Protein AF-A0A834EWU8-F1 (afdb_monomer_lite)

Organism: NCBI:txid89673

Sequence (254 aa):
MPFSNSHNALKLRFPAEDEFPDLSSHNNHMAKVLTPELYAELRAKCTPSGFTLDDVIQTGVDNPGHPYIMTVGCVAGDEESYEVFKDLFDPIIEDRHGGYKPSDEHKTDLNPDNLQGNMKEVFTRFCNGLTQIETLFKSKNFEFMWNPHLGYILTCPSNLGTGLRAGVHIKLPHLGKHEKFPEVLKRLRLQKRGTGGVDTAAVGGVFDISNADRLGFSEVELVQMVVDGVKLLIEMEQRLEQGQAIDDLVPAQK

Structure (mmCIF, N/CA/C/O backbone):
data_AF-A0A834EWU8-F1
#
_entry.id   AF-A0A834EWU8-F1
#
loop_
_atom_site.group_PDB
_atom_site.id
_atom_site.type_symbol
_atom_site.label_atom_id
_atom_site.label_alt_id
_atom_site.label_comp_id
_atom_site.label_asym_id
_atom_site.label_entity_id
_atom_site.label_seq_id
_atom_site.pdbx_PDB_ins_code
_atom_site.Cartn_x
_atom_site.Cartn_y
_atom_site.Cartn_z
_atom_site.occupancy
_atom_site.B_iso_or_equiv
_atom_site.auth_seq_id
_atom_site.auth_comp_id
_atom_site.auth_asym_id
_atom_site.auth_atom_id
_atom_site.pdbx_PDB_model_num
ATOM 1 N N . MET A 1 1 ? 32.378 -6.419 -15.454 1.00 43.84 1 MET A N 1
ATOM 2 C CA . MET A 1 1 ? 31.774 -7.342 -14.466 1.00 43.84 1 MET A CA 1
ATOM 3 C C . MET A 1 1 ? 31.422 -8.635 -15.203 1.00 43.84 1 MET A C 1
ATOM 5 O O . MET A 1 1 ? 30.838 -8.507 -16.270 1.00 43.84 1 MET A O 1
ATOM 9 N N . PRO A 1 2 ? 31.830 -9.835 -14.747 1.00 52.41 2 PRO A N 1
ATOM 10 C CA . PRO A 1 2 ? 31.715 -11.083 -15.518 1.00 52.41 2 PRO A CA 1
ATOM 11 C C . PRO A 1 2 ? 30.380 -11.829 -15.335 1.00 52.41 2 PRO A C 1
ATOM 13 O O . PRO A 1 2 ? 30.235 -12.941 -15.830 1.00 52.41 2 PRO A O 1
ATOM 16 N N . PHE A 1 3 ? 29.406 -11.250 -14.634 1.00 58.12 3 PHE A N 1
ATOM 17 C CA . PHE A 1 3 ? 28.076 -11.838 -14.492 1.00 58.12 3 PHE A CA 1
ATOM 18 C C . PHE A 1 3 ? 27.207 -11.333 -15.646 1.00 58.12 3 PHE A C 1
ATOM 20 O O . PHE A 1 3 ? 26.805 -10.173 -15.666 1.00 58.12 3 PHE A O 1
ATOM 27 N N . SER A 1 4 ? 27.015 -12.167 -16.667 1.00 72.12 4 SER A N 1
ATOM 28 C CA . SER A 1 4 ? 26.184 -11.845 -17.827 1.00 72.12 4 SER A CA 1
ATOM 29 C C . SER A 1 4 ? 24.737 -12.268 -17.592 1.00 72.12 4 SER A C 1
ATOM 31 O O . SER A 1 4 ? 24.481 -13.357 -17.082 1.00 72.12 4 SER A O 1
ATOM 33 N N . ASN A 1 5 ? 23.781 -11.460 -18.058 1.00 78.06 5 ASN A N 1
ATOM 34 C CA . ASN A 1 5 ? 22.361 -11.824 -18.108 1.00 78.06 5 ASN A CA 1
ATOM 35 C C . ASN A 1 5 ? 22.075 -12.805 -19.271 1.00 78.06 5 ASN A C 1
ATOM 37 O O . ASN A 1 5 ? 21.230 -12.586 -20.139 1.00 78.06 5 ASN A O 1
ATOM 41 N N . SER A 1 6 ? 22.865 -13.882 -19.343 1.00 78.75 6 SER A N 1
ATOM 42 C CA . SER A 1 6 ? 22.840 -14.865 -20.433 1.00 78.75 6 SER A CA 1
ATOM 43 C C . SER A 1 6 ? 21.510 -15.603 -20.529 1.00 78.75 6 SER A C 1
ATOM 45 O O . SER A 1 6 ? 21.148 -16.057 -21.610 1.00 78.75 6 SER A O 1
ATOM 47 N N . HIS A 1 7 ? 20.791 -15.713 -19.411 1.00 81.56 7 HIS A N 1
ATOM 48 C CA . HIS A 1 7 ? 19.464 -16.306 -19.370 1.00 81.56 7 HIS A CA 1
ATOM 49 C C . HIS A 1 7 ? 18.434 -15.429 -20.093 1.00 81.56 7 HIS A C 1
ATOM 51 O O . HIS A 1 7 ? 17.738 -15.937 -20.969 1.00 81.56 7 HIS A O 1
ATOM 57 N N . ASN A 1 8 ? 18.402 -14.111 -19.847 1.00 86.38 8 ASN A N 1
ATOM 58 C CA . ASN A 1 8 ? 17.515 -13.230 -20.614 1.00 86.38 8 ASN A CA 1
ATOM 59 C C . ASN A 1 8 ? 17.904 -13.204 -22.104 1.00 86.38 8 ASN A C 1
ATOM 61 O O . ASN A 1 8 ? 17.058 -13.298 -22.987 1.00 86.38 8 ASN A O 1
ATOM 65 N N . ALA A 1 9 ? 19.206 -13.213 -22.411 1.00 87.38 9 ALA A N 1
ATOM 66 C CA . ALA A 1 9 ? 19.677 -13.314 -23.795 1.00 87.38 9 ALA A CA 1
ATOM 67 C C . ALA A 1 9 ? 19.260 -14.622 -24.505 1.00 87.38 9 ALA A C 1
ATOM 69 O O . ALA A 1 9 ? 19.208 -14.654 -25.736 1.00 87.38 9 ALA A O 1
ATOM 70 N N . LEU A 1 10 ? 18.992 -15.702 -23.760 1.00 90.94 10 LEU A N 1
ATOM 71 C CA . LEU A 1 10 ? 18.420 -16.937 -24.299 1.00 90.94 10 LEU A CA 1
ATOM 72 C C . LEU A 1 10 ? 16.915 -16.779 -24.548 1.00 90.94 10 LEU A C 1
ATOM 74 O O . LEU A 1 10 ? 16.466 -17.107 -25.642 1.00 90.94 10 LEU A O 1
ATOM 78 N N . LYS A 1 11 ? 16.169 -16.228 -23.584 1.00 90.88 11 LYS A N 1
ATOM 79 C CA . LYS A 1 11 ? 14.720 -15.974 -23.691 1.00 90.88 11 LYS A CA 1
ATOM 80 C C . LYS A 1 11 ? 14.356 -15.063 -24.860 1.00 90.88 11 LYS A C 1
ATOM 82 O O . LYS A 1 11 ? 13.390 -15.315 -25.571 1.00 90.88 11 LYS A O 1
ATOM 87 N N . LEU A 1 12 ? 15.179 -14.050 -25.131 1.00 92.44 12 LEU A N 1
ATOM 88 C CA . LEU A 1 12 ? 14.999 -13.142 -26.270 1.00 92.44 12 LEU A CA 1
ATOM 89 C C . LEU A 1 12 ? 15.190 -13.812 -27.643 1.00 92.44 12 LEU A C 1
ATOM 91 O O . LEU A 1 12 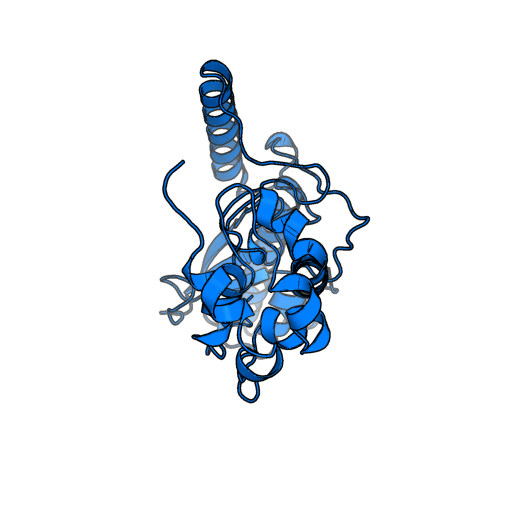? 14.936 -13.183 -28.667 1.00 92.44 12 LEU A O 1
ATOM 95 N N . ARG A 1 13 ? 15.638 -15.075 -27.695 1.00 95.12 13 ARG A N 1
ATOM 96 C CA . ARG A 1 13 ? 15.656 -15.869 -28.937 1.00 95.12 13 ARG A CA 1
ATOM 97 C C . ARG A 1 13 ? 14.297 -16.482 -29.263 1.00 95.12 13 ARG A C 1
ATOM 99 O O . ARG A 1 13 ? 14.121 -16.942 -30.389 1.00 95.12 13 ARG A O 1
ATOM 106 N N . PHE A 1 14 ? 13.380 -16.506 -28.300 1.00 95.44 14 PHE A N 1
ATOM 107 C CA . PHE A 1 14 ? 12.021 -17.000 -28.462 1.00 95.44 14 PHE A CA 1
ATOM 108 C C . PHE A 1 14 ? 11.051 -15.826 -28.677 1.00 95.44 14 PHE A C 1
ATOM 110 O O . PHE A 1 14 ? 11.274 -14.738 -28.120 1.00 95.44 14 PHE A O 1
ATOM 117 N N . PRO A 1 15 ? 9.986 -16.019 -29.477 1.00 96.56 15 PRO A N 1
ATOM 118 C CA . PRO A 1 15 ? 8.879 -15.073 -29.594 1.00 96.56 15 PRO A CA 1
ATOM 119 C C . PRO A 1 15 ? 8.348 -14.618 -28.227 1.00 96.56 15 PRO A C 1
ATOM 121 O O . PRO A 1 15 ? 8.461 -15.332 -27.233 1.00 96.56 15 PRO A O 1
ATOM 124 N N . ALA A 1 16 ? 7.803 -13.402 -28.151 1.00 96.81 16 ALA A N 1
ATOM 125 C CA . ALA A 1 16 ? 7.292 -12.871 -26.883 1.00 96.81 16 ALA A CA 1
ATOM 126 C C . ALA A 1 16 ? 6.082 -13.662 -26.384 1.00 96.81 16 ALA A C 1
ATOM 128 O O . ALA A 1 16 ? 5.959 -13.878 -25.183 1.00 96.81 16 ALA A O 1
ATOM 129 N N . GLU A 1 17 ? 5.246 -14.138 -27.304 1.00 96.62 17 GLU A N 1
ATOM 130 C CA . GLU A 1 17 ? 4.093 -14.982 -27.015 1.00 96.62 17 GLU A CA 1
ATOM 131 C C . GLU A 1 17 ? 4.461 -16.334 -26.386 1.00 96.62 17 GLU A C 1
ATOM 133 O O . GLU A 1 17 ? 3.696 -16.834 -25.567 1.00 96.62 17 GLU A O 1
ATOM 138 N N . ASP A 1 18 ? 5.632 -16.894 -26.712 1.00 96.62 18 ASP A N 1
ATOM 139 C CA . ASP A 1 18 ? 6.081 -18.194 -26.191 1.00 96.62 18 ASP A CA 1
ATOM 140 C C . ASP A 1 18 ? 6.551 -18.105 -24.729 1.00 96.62 18 ASP A C 1
ATOM 142 O O . ASP A 1 18 ? 6.575 -19.104 -24.014 1.00 96.62 18 ASP A O 1
ATOM 146 N N . GLU A 1 19 ? 6.936 -16.907 -24.287 1.00 97.31 19 GLU A N 1
ATOM 147 C CA . GLU A 1 19 ? 7.468 -16.636 -22.945 1.00 97.31 19 GLU A CA 1
ATOM 148 C C . GLU A 1 19 ? 6.476 -15.837 -22.083 1.00 97.31 19 GLU A C 1
ATOM 150 O O . GLU A 1 19 ? 6.712 -15.621 -20.894 1.00 97.31 19 GLU A O 1
ATOM 155 N N . PHE A 1 20 ? 5.347 -15.410 -22.661 1.00 98.06 20 PHE A N 1
ATOM 156 C CA . PHE A 1 20 ? 4.285 -14.738 -21.925 1.00 98.06 20 PHE A CA 1
ATOM 157 C C . PHE A 1 20 ? 3.645 -15.709 -20.913 1.00 98.06 20 PHE A C 1
ATOM 159 O O . PHE A 1 20 ? 3.270 -16.823 -21.288 1.00 98.06 20 PHE A O 1
ATOM 166 N N . PRO A 1 21 ? 3.487 -15.321 -19.633 1.00 97.75 21 PRO A N 1
ATOM 167 C CA . PRO A 1 21 ? 2.945 -16.221 -18.620 1.00 97.75 21 PRO A CA 1
ATOM 168 C C . PRO A 1 21 ? 1.452 -16.509 -18.836 1.00 97.75 21 PRO A C 1
ATOM 170 O O . PRO A 1 21 ? 0.669 -15.616 -19.161 1.00 97.75 21 PRO A O 1
ATOM 173 N N . ASP A 1 22 ? 1.022 -17.745 -18.567 1.00 97.88 22 ASP A N 1
ATOM 174 C CA . ASP A 1 22 ? -0.405 -18.063 -18.448 1.00 97.88 22 ASP A CA 1
ATOM 175 C C . ASP A 1 22 ? -0.950 -17.515 -17.122 1.00 97.88 22 ASP A C 1
ATOM 177 O O . ASP A 1 22 ? -0.656 -18.031 -16.041 1.00 97.88 22 ASP A O 1
ATOM 181 N N . LEU A 1 23 ? -1.749 -16.453 -17.226 1.00 97.88 23 LEU A N 1
ATOM 182 C CA . LEU A 1 23 ? -2.377 -15.758 -16.102 1.00 97.88 23 LEU A CA 1
ATOM 183 C C . LEU A 1 23 ? -3.898 -15.983 -16.039 1.00 97.88 23 LEU A C 1
ATOM 185 O O . LEU A 1 23 ? -4.612 -15.261 -15.343 1.00 97.88 23 LEU A O 1
ATOM 189 N N . SER A 1 24 ? -4.425 -16.975 -16.767 1.00 96.25 24 SER A N 1
ATOM 190 C CA . SER A 1 24 ? -5.874 -17.193 -16.928 1.00 96.25 24 SER A CA 1
ATOM 191 C C . SER A 1 24 ? -6.623 -17.501 -15.624 1.00 96.25 24 SER A C 1
ATOM 193 O O . SER A 1 24 ? -7.829 -17.265 -15.531 1.00 96.25 24 SER A O 1
ATOM 195 N N . SER A 1 25 ? -5.918 -18.001 -14.607 1.00 95.44 25 SER A N 1
ATOM 196 C CA . SER A 1 25 ? -6.467 -18.336 -13.285 1.00 95.44 25 SER A CA 1
ATOM 197 C C . SER A 1 25 ? -6.084 -17.344 -12.180 1.00 95.44 25 SER A C 1
ATOM 199 O O . SER A 1 25 ? -6.318 -17.613 -10.999 1.00 95.44 25 SER A O 1
ATOM 201 N N . HIS A 1 26 ? -5.481 -16.212 -12.548 1.00 97.56 26 HIS A N 1
ATOM 202 C CA . HIS A 1 26 ? -4.809 -15.323 -11.609 1.00 97.56 26 HIS A CA 1
ATOM 203 C C . HIS A 1 26 ? -5.676 -14.134 -11.192 1.00 97.56 26 HIS A C 1
ATOM 205 O O . HIS A 1 26 ? -6.474 -13.588 -11.947 1.00 97.56 26 HIS A O 1
ATOM 211 N N . ASN A 1 27 ? -5.494 -13.721 -9.945 1.00 96.44 27 ASN A N 1
ATOM 212 C CA . ASN A 1 27 ? -6.186 -12.634 -9.278 1.00 96.44 27 ASN A CA 1
ATOM 213 C C . ASN A 1 27 ? -5.211 -11.904 -8.340 1.00 96.44 27 ASN A C 1
ATOM 215 O O . ASN A 1 27 ? -5.255 -12.034 -7.113 1.00 96.44 27 ASN A O 1
ATOM 219 N N . ASN A 1 28 ? -4.301 -11.152 -8.953 1.00 97.38 28 ASN A N 1
ATOM 220 C CA . ASN A 1 28 ? -3.374 -10.228 -8.305 1.00 97.38 28 ASN A CA 1
ATOM 221 C C . ASN A 1 28 ? -3.240 -8.957 -9.169 1.00 97.38 28 ASN A C 1
ATOM 223 O O . ASN A 1 28 ? -3.673 -8.950 -10.322 1.00 97.38 28 ASN A O 1
ATOM 227 N N . HIS A 1 29 ? -2.704 -7.862 -8.620 1.00 98.12 29 HIS A N 1
ATOM 228 C CA . HIS A 1 29 ? -2.641 -6.583 -9.345 1.00 98.12 29 HIS A CA 1
ATOM 229 C C . HIS A 1 29 ? -1.786 -6.660 -10.622 1.00 98.12 29 HIS A C 1
ATOM 231 O O . HIS A 1 29 ? -2.201 -6.134 -11.649 1.00 98.12 29 HIS A O 1
ATOM 237 N N . MET A 1 30 ? -0.647 -7.358 -10.591 1.00 98.62 30 MET A N 1
ATOM 238 C CA . MET A 1 30 ? 0.218 -7.565 -11.758 1.00 98.62 30 MET A CA 1
ATOM 239 C C . MET A 1 30 ? -0.536 -8.237 -12.908 1.00 98.62 30 MET A C 1
ATOM 241 O O . MET A 1 30 ? -0.521 -7.723 -14.024 1.00 98.62 30 MET A O 1
ATOM 245 N N . ALA A 1 31 ? -1.279 -9.312 -12.631 1.00 98.31 31 ALA A N 1
ATOM 246 C CA . ALA A 1 31 ? -2.026 -10.047 -13.649 1.00 98.31 31 ALA A CA 1
ATOM 247 C C . ALA A 1 31 ? -3.181 -9.252 -14.281 1.00 98.31 31 ALA A C 1
ATOM 249 O O . ALA A 1 31 ? -3.614 -9.577 -15.382 1.00 98.31 31 ALA A O 1
ATOM 250 N N . LYS A 1 32 ? -3.677 -8.200 -13.616 1.00 97.94 32 LYS A N 1
ATOM 251 C CA . LYS A 1 32 ? -4.668 -7.280 -14.201 1.00 97.94 32 LYS A CA 1
ATOM 252 C C . LYS A 1 32 ? -4.055 -6.279 -15.181 1.00 97.94 32 LYS A C 1
ATOM 254 O O . LYS A 1 32 ? -4.786 -5.726 -15.996 1.00 97.94 32 LYS A O 1
ATOM 259 N N . VAL A 1 33 ? -2.761 -5.993 -15.039 1.00 98.50 33 VAL A N 1
ATOM 260 C CA . VAL A 1 33 ? -2.061 -4.930 -15.776 1.00 98.50 33 VAL A CA 1
ATOM 261 C C . VAL A 1 33 ? -1.215 -5.500 -16.910 1.00 98.50 33 VAL A C 1
ATOM 263 O O . VAL A 1 33 ? -1.165 -4.904 -17.982 1.00 98.50 33 VAL A O 1
ATOM 266 N N . LEU A 1 34 ? -0.555 -6.641 -16.701 1.00 98.69 34 LEU A N 1
ATOM 267 C CA . LEU A 1 34 ? 0.333 -7.224 -17.700 1.00 98.69 34 LEU A CA 1
ATOM 268 C C . LEU A 1 34 ? -0.455 -7.699 -18.933 1.00 98.69 34 LEU A C 1
ATOM 270 O O . LEU A 1 34 ? -1.324 -8.563 -18.831 1.00 98.69 34 LEU A O 1
ATOM 274 N N . THR A 1 35 ? -0.106 -7.171 -20.107 1.00 98.62 35 THR A N 1
ATOM 275 C CA . THR A 1 35 ? -0.637 -7.614 -21.407 1.00 98.62 35 THR A CA 1
ATOM 276 C C . THR A 1 35 ? 0.476 -8.203 -22.279 1.00 98.62 35 THR A C 1
ATOM 278 O O . THR A 1 35 ? 1.652 -7.917 -22.027 1.00 98.62 35 THR A O 1
ATOM 281 N N . PRO A 1 36 ? 0.151 -9.005 -23.313 1.00 98.50 36 PRO A N 1
ATOM 282 C CA . PRO A 1 36 ? 1.148 -9.498 -24.265 1.00 98.50 36 PRO A CA 1
ATOM 283 C C . PRO A 1 36 ? 1.972 -8.377 -24.909 1.00 98.50 36 PRO A C 1
ATOM 285 O O . PRO A 1 36 ? 3.184 -8.515 -25.072 1.00 98.50 36 PRO A O 1
ATOM 288 N N . GLU A 1 37 ? 1.336 -7.246 -25.219 1.00 98.50 37 GLU A N 1
ATOM 289 C CA . GLU A 1 37 ? 1.991 -6.067 -25.788 1.00 98.50 37 GLU A CA 1
ATOM 290 C C . GLU A 1 37 ? 2.976 -5.451 -24.789 1.00 98.50 37 GLU A C 1
ATOM 292 O O . GLU A 1 37 ? 4.147 -5.267 -25.120 1.00 98.50 37 GLU A O 1
ATOM 297 N N . LEU A 1 38 ? 2.539 -5.221 -23.544 1.00 98.50 38 LEU A N 1
ATOM 298 C CA . LEU A 1 38 ? 3.390 -4.660 -22.493 1.00 98.50 38 LEU A CA 1
ATOM 299 C C . LEU A 1 38 ? 4.580 -5.580 -22.178 1.00 98.50 38 LEU A C 1
ATOM 301 O O . LEU A 1 38 ? 5.708 -5.119 -21.997 1.00 98.50 38 LEU A O 1
ATOM 305 N N . TYR A 1 39 ? 4.351 -6.895 -22.149 1.00 98.69 39 TYR A N 1
ATOM 306 C CA . TYR A 1 39 ? 5.416 -7.878 -21.965 1.00 98.69 39 TYR A CA 1
ATOM 307 C C . TYR A 1 39 ? 6.436 -7.819 -23.106 1.00 98.69 39 TYR A C 1
ATOM 309 O O . TYR A 1 39 ? 7.640 -7.755 -22.852 1.00 98.69 39 TYR A O 1
ATOM 317 N N . ALA A 1 40 ? 5.979 -7.786 -24.361 1.00 98.12 40 ALA A N 1
ATOM 318 C CA . ALA A 1 40 ? 6.859 -7.685 -25.523 1.00 98.12 40 ALA A CA 1
ATOM 319 C C . ALA A 1 40 ? 7.716 -6.406 -25.504 1.00 98.12 40 ALA A C 1
ATOM 321 O O . ALA A 1 40 ? 8.899 -6.461 -25.851 1.00 98.12 40 ALA A O 1
ATOM 322 N N . GLU A 1 41 ? 7.155 -5.280 -25.055 1.00 98.12 41 GLU A N 1
ATOM 323 C CA . GLU A 1 41 ? 7.863 -4.000 -24.931 1.00 98.12 41 GLU A CA 1
ATOM 324 C C . GLU A 1 41 ? 8.911 -3.992 -23.806 1.00 98.12 41 GLU A C 1
ATOM 326 O O . GLU A 1 41 ? 9.997 -3.422 -23.961 1.00 98.12 41 GLU A O 1
ATOM 331 N N . LEU A 1 42 ? 8.607 -4.620 -22.667 1.00 98.25 42 LEU A N 1
ATOM 332 C CA . LEU A 1 42 ? 9.435 -4.534 -21.462 1.00 98.25 42 LEU A CA 1
ATOM 333 C C . LEU A 1 42 ? 10.422 -5.703 -21.289 1.00 98.25 42 LEU A C 1
ATOM 335 O O . LEU A 1 42 ? 11.445 -5.515 -20.630 1.00 98.25 42 LEU A O 1
ATOM 339 N N . ARG A 1 43 ? 10.188 -6.885 -21.883 1.00 96.81 43 ARG A N 1
ATOM 340 C CA . ARG A 1 43 ? 10.983 -8.114 -21.626 1.00 96.81 43 ARG A CA 1
ATOM 341 C C . ARG A 1 43 ? 12.475 -8.005 -21.960 1.00 96.81 43 ARG A C 1
ATOM 343 O O . ARG A 1 43 ? 13.302 -8.703 -21.379 1.00 96.81 43 ARG A O 1
ATOM 350 N N . ALA A 1 44 ? 12.838 -7.116 -22.885 1.00 96.44 44 ALA A N 1
ATOM 351 C CA . ALA A 1 44 ? 14.233 -6.870 -23.249 1.00 96.44 44 ALA A CA 1
ATOM 352 C C . ALA A 1 44 ? 14.951 -5.889 -22.304 1.00 96.44 44 ALA A C 1
ATOM 354 O O . ALA A 1 44 ? 16.178 -5.778 -22.361 1.00 96.44 44 ALA A O 1
ATOM 355 N N . LYS A 1 45 ? 14.214 -5.165 -21.450 1.00 97.50 45 LYS A N 1
ATOM 356 C CA . LYS A 1 45 ? 14.790 -4.207 -20.503 1.00 97.50 45 LYS A CA 1
ATOM 357 C C . LYS A 1 45 ? 15.409 -4.931 -19.305 1.00 97.50 45 LYS A C 1
ATOM 359 O O . LYS A 1 45 ? 14.953 -5.990 -18.876 1.00 97.50 45 LYS A O 1
ATOM 364 N N . CYS A 1 46 ? 16.449 -4.325 -18.746 1.00 97.62 46 CYS A N 1
ATOM 365 C CA . CYS A 1 46 ? 16.998 -4.699 -17.451 1.00 97.62 46 CYS A CA 1
ATOM 366 C C . CYS A 1 46 ? 17.524 -3.461 -16.726 1.00 97.62 46 CYS A C 1
ATOM 368 O O . CYS A 1 46 ? 17.875 -2.461 -17.360 1.00 97.62 46 CYS A O 1
ATOM 370 N N . THR A 1 47 ? 17.557 -3.530 -15.403 1.00 98.00 47 THR A N 1
ATOM 371 C CA . THR A 1 47 ? 18.144 -2.490 -14.552 1.00 98.00 47 THR A CA 1
ATOM 372 C C . THR A 1 47 ? 19.677 -2.546 -14.619 1.00 98.00 47 THR A C 1
ATOM 374 O O . THR A 1 47 ? 20.237 -3.526 -15.125 1.00 98.00 47 THR A O 1
ATOM 377 N N . PRO A 1 48 ? 20.405 -1.541 -14.092 1.00 97.31 48 PRO A N 1
ATOM 378 C CA . PRO A 1 48 ? 21.868 -1.586 -14.040 1.00 97.31 48 PRO A CA 1
ATOM 379 C C . PRO A 1 48 ? 22.435 -2.806 -13.295 1.00 97.31 48 PRO A C 1
ATOM 381 O O . PRO A 1 48 ? 23.555 -3.232 -13.586 1.00 97.31 48 PRO A O 1
ATOM 384 N N . SER A 1 49 ? 21.672 -3.382 -12.357 1.00 95.88 49 SER A N 1
ATOM 385 C CA . SER A 1 49 ? 22.046 -4.608 -11.637 1.00 95.88 49 SER A CA 1
ATOM 386 C C . SER A 1 49 ? 21.760 -5.895 -12.428 1.00 95.88 49 SER A C 1
ATOM 388 O O . SER A 1 49 ? 22.271 -6.961 -12.080 1.00 95.88 49 SER A O 1
ATOM 390 N N . GLY A 1 50 ? 20.997 -5.795 -13.521 1.00 96.50 50 GLY A N 1
ATOM 391 C CA . GLY A 1 50 ? 20.579 -6.912 -14.363 1.00 96.50 50 GLY A CA 1
ATOM 392 C C . GLY A 1 50 ? 19.192 -7.473 -14.042 1.00 96.50 50 GLY A C 1
ATOM 393 O O . GLY A 1 50 ? 18.824 -8.466 -14.667 1.00 96.50 50 GLY A O 1
ATOM 394 N N . PHE A 1 51 ? 18.429 -6.857 -13.131 1.00 97.56 51 PHE A N 1
ATOM 395 C CA . PHE A 1 51 ? 17.058 -7.262 -12.795 1.00 97.56 51 PHE A CA 1
ATOM 396 C C . PHE A 1 51 ? 16.120 -7.059 -13.995 1.00 97.56 51 PHE A C 1
ATOM 398 O O . PHE A 1 51 ? 16.193 -6.032 -14.676 1.00 97.56 51 PHE A O 1
ATOM 405 N N . THR A 1 52 ? 15.272 -8.041 -14.294 1.00 98.25 52 THR A N 1
ATOM 406 C CA . THR A 1 52 ? 14.442 -8.091 -15.511 1.00 98.25 52 THR A CA 1
ATOM 407 C C . THR A 1 52 ? 12.947 -8.048 -15.206 1.00 98.25 52 THR A C 1
ATOM 409 O O . THR A 1 52 ? 12.530 -8.212 -14.063 1.00 98.25 52 THR A O 1
ATOM 412 N N . LEU A 1 53 ? 12.123 -7.880 -16.247 1.00 98.50 53 LEU A N 1
ATOM 413 C CA . LEU A 1 53 ? 10.666 -7.971 -16.122 1.00 98.50 53 LEU A CA 1
ATOM 414 C C . LEU A 1 53 ? 10.219 -9.321 -15.541 1.00 98.50 53 LEU A C 1
ATOM 416 O O . LEU A 1 53 ? 9.322 -9.355 -14.706 1.00 98.50 53 LEU A O 1
ATOM 420 N N . ASP A 1 54 ? 10.848 -10.421 -15.954 1.00 98.12 54 ASP A N 1
ATOM 421 C CA . ASP A 1 54 ? 10.494 -11.748 -15.448 1.00 98.12 54 ASP A CA 1
ATOM 422 C C . ASP A 1 54 ? 10.776 -11.855 -13.944 1.00 98.12 54 ASP A C 1
ATOM 424 O O . ASP A 1 54 ? 9.948 -12.375 -13.199 1.00 98.12 54 ASP A O 1
ATOM 428 N N . ASP A 1 55 ? 11.891 -11.282 -13.477 1.00 98.38 55 ASP A N 1
ATOM 429 C CA . ASP A 1 55 ? 12.210 -11.230 -12.047 1.00 98.38 55 ASP A CA 1
ATOM 430 C C . ASP A 1 55 ? 11.181 -10.387 -11.271 1.00 98.38 55 ASP A C 1
ATOM 432 O O . ASP A 1 55 ? 10.793 -10.750 -10.156 1.00 98.38 55 ASP A O 1
ATOM 436 N N . VAL A 1 56 ? 10.694 -9.294 -11.876 1.00 98.75 56 VAL A N 1
ATOM 437 C CA . VAL A 1 56 ? 9.638 -8.442 -11.307 1.00 98.75 56 VAL A CA 1
ATOM 438 C C . VAL A 1 56 ? 8.346 -9.232 -11.095 1.00 98.75 56 VAL A C 1
ATOM 440 O O . VAL A 1 56 ? 7.736 -9.120 -10.029 1.00 98.75 56 VAL A O 1
ATOM 443 N N . ILE A 1 57 ? 7.908 -10.016 -12.085 1.00 98.62 57 ILE A N 1
ATOM 444 C CA . ILE A 1 57 ? 6.566 -10.628 -12.100 1.00 98.62 57 ILE A CA 1
ATOM 445 C C . ILE A 1 57 ? 6.515 -12.059 -11.558 1.00 98.62 57 ILE A C 1
ATOM 447 O O . ILE A 1 57 ? 5.415 -12.549 -11.294 1.00 98.62 57 ILE A O 1
ATOM 451 N N . GLN A 1 58 ? 7.658 -12.730 -11.366 1.00 98.50 58 GLN A N 1
ATOM 452 C CA . GLN A 1 58 ? 7.711 -14.165 -11.041 1.00 98.50 58 GLN A CA 1
ATOM 453 C C . GLN A 1 58 ? 6.814 -14.538 -9.856 1.00 98.50 58 GLN A C 1
ATOM 455 O O . GLN A 1 58 ? 6.075 -15.517 -9.910 1.00 98.50 58 GLN A O 1
ATOM 460 N N . THR A 1 59 ? 6.803 -13.720 -8.799 1.00 97.31 59 THR A N 1
ATOM 461 C CA . THR A 1 59 ? 5.942 -13.983 -7.639 1.00 97.31 59 THR A CA 1
ATOM 462 C C . THR A 1 59 ? 4.454 -13.967 -7.995 1.00 97.31 59 THR A C 1
ATOM 464 O O . THR A 1 59 ? 3.703 -14.785 -7.474 1.00 97.31 59 THR A O 1
ATOM 467 N N . GLY A 1 60 ? 4.005 -13.086 -8.889 1.00 97.94 60 GLY A N 1
ATOM 468 C CA . GLY A 1 60 ? 2.617 -13.051 -9.339 1.00 97.94 60 GLY A CA 1
ATOM 469 C C . GLY A 1 60 ? 2.270 -14.205 -10.262 1.00 97.94 60 GLY A C 1
ATOM 470 O O . GLY A 1 60 ? 1.135 -14.659 -10.211 1.00 97.94 60 GLY A O 1
ATOM 471 N N . VAL A 1 61 ? 3.225 -14.705 -11.050 1.00 97.88 61 VAL A N 1
ATOM 472 C CA . VAL A 1 61 ? 3.048 -15.907 -11.881 1.00 97.88 61 VAL A CA 1
ATOM 473 C C . VAL A 1 61 ? 2.895 -17.151 -11.001 1.00 97.88 61 VAL A C 1
ATOM 475 O O . VAL A 1 61 ? 1.944 -17.911 -11.174 1.00 97.88 61 VAL A O 1
ATOM 478 N N . ASP A 1 62 ? 3.773 -17.320 -10.011 1.00 97.62 62 ASP A N 1
ATOM 479 C CA . ASP A 1 62 ? 3.781 -18.494 -9.127 1.00 97.62 62 ASP A CA 1
ATOM 480 C C . ASP A 1 62 ? 2.602 -18.503 -8.141 1.00 97.62 62 ASP A C 1
ATOM 482 O O . ASP A 1 62 ? 2.190 -19.558 -7.656 1.00 97.62 62 ASP A O 1
ATOM 486 N N . ASN A 1 63 ? 2.057 -17.324 -7.821 1.00 95.81 63 ASN A N 1
ATOM 487 C CA . ASN A 1 63 ? 1.008 -17.153 -6.821 1.00 95.81 63 ASN A CA 1
ATOM 488 C C . ASN A 1 63 ? -0.255 -16.555 -7.471 1.00 95.81 63 ASN A C 1
ATOM 490 O O . ASN A 1 63 ? -0.422 -15.328 -7.489 1.00 95.81 63 ASN A O 1
ATOM 494 N N . PRO A 1 64 ? -1.194 -17.398 -7.952 1.00 94.12 64 PRO A N 1
ATOM 495 C CA . PRO A 1 64 ? -2.387 -16.941 -8.665 1.00 94.12 64 PRO A CA 1
ATOM 496 C C . PRO A 1 64 ? -3.339 -16.117 -7.796 1.00 94.12 64 PRO A C 1
ATOM 498 O O . PRO A 1 64 ? -4.217 -15.446 -8.310 1.00 94.12 64 PRO A O 1
ATOM 501 N N . GLY A 1 65 ? -3.180 -16.110 -6.478 1.00 90.88 65 GLY A N 1
ATOM 502 C CA . GLY A 1 65 ? -3.945 -15.257 -5.581 1.00 90.88 65 GLY A CA 1
ATOM 503 C C . GLY A 1 65 ? -3.652 -15.606 -4.133 1.00 90.88 65 GLY A C 1
ATOM 504 O O . GLY A 1 65 ? -2.804 -16.451 -3.843 1.00 90.88 65 GLY A O 1
ATOM 505 N N . HIS A 1 66 ? -4.370 -14.971 -3.211 1.00 85.69 66 HIS A N 1
ATOM 506 C CA . HIS A 1 66 ? -4.279 -15.285 -1.791 1.00 85.69 66 HIS A CA 1
ATOM 507 C C . HIS A 1 66 ? -5.677 -15.432 -1.175 1.00 85.69 66 HIS A C 1
ATOM 509 O O . HIS A 1 66 ? -6.556 -14.629 -1.492 1.00 85.69 66 HIS A O 1
ATOM 515 N N . PRO A 1 67 ? -5.913 -16.399 -0.263 1.00 78.12 67 PRO A N 1
ATOM 516 C CA . PRO A 1 67 ? -7.251 -16.670 0.278 1.00 78.12 67 PRO A CA 1
ATOM 517 C C . PRO A 1 67 ? -7.918 -15.493 1.003 1.00 78.12 67 PRO A C 1
ATOM 519 O O . PRO A 1 67 ? -9.137 -15.474 1.148 1.00 78.12 67 PRO A O 1
ATOM 522 N N . TYR A 1 68 ? -7.129 -14.528 1.487 1.00 73.25 68 TYR A N 1
ATOM 523 C CA . TYR A 1 68 ? -7.615 -13.466 2.374 1.00 73.25 68 TYR A CA 1
ATOM 524 C C . TYR A 1 68 ? -7.488 -12.046 1.814 1.00 73.25 68 TYR A C 1
ATOM 526 O O . TYR A 1 68 ? -8.170 -11.149 2.307 1.00 73.25 68 TYR A O 1
ATOM 534 N N . ILE A 1 69 ? -6.602 -11.813 0.839 1.00 77.94 69 ILE A N 1
ATOM 535 C CA . ILE A 1 69 ? -6.274 -10.465 0.349 1.00 77.94 69 ILE A CA 1
ATOM 536 C C . ILE A 1 69 ? -5.996 -10.470 -1.156 1.00 77.94 69 ILE A C 1
ATOM 538 O O . ILE A 1 69 ? -5.529 -11.466 -1.699 1.00 77.94 69 ILE A O 1
ATOM 542 N N . MET A 1 70 ? -6.223 -9.332 -1.812 1.00 86.75 70 MET A N 1
ATOM 543 C CA . MET A 1 70 ? -5.680 -9.068 -3.147 1.00 86.75 70 MET A CA 1
ATOM 544 C C . MET A 1 70 ? -4.172 -8.814 -3.017 1.00 86.75 70 MET A C 1
ATOM 546 O O . MET A 1 70 ? -3.761 -7.888 -2.312 1.00 86.75 70 MET A O 1
ATOM 550 N N . THR A 1 71 ? -3.343 -9.643 -3.651 1.00 92.44 71 THR A N 1
ATOM 551 C CA . THR A 1 71 ? -1.880 -9.485 -3.648 1.00 92.44 71 THR A CA 1
ATOM 552 C C . THR A 1 71 ? -1.416 -8.593 -4.794 1.00 92.44 71 THR A C 1
ATOM 554 O O . THR A 1 71 ? -2.112 -8.425 -5.794 1.00 92.44 71 THR A O 1
ATOM 557 N N . VAL A 1 72 ? -0.225 -8.002 -4.653 1.00 97.00 72 VAL A N 1
ATOM 558 C CA . VAL A 1 72 ? 0.363 -7.157 -5.706 1.00 97.00 72 VAL A CA 1
ATOM 559 C C . VAL A 1 72 ? 0.830 -8.000 -6.893 1.00 97.00 72 VAL A C 1
ATOM 561 O O . VAL A 1 72 ? 0.481 -7.691 -8.021 1.00 97.00 72 VAL A O 1
ATOM 564 N N . GLY A 1 73 ? 1.561 -9.091 -6.649 1.00 97.56 73 GLY A N 1
ATOM 565 C CA . GLY A 1 73 ? 2.031 -9.988 -7.713 1.00 97.56 73 GLY A CA 1
ATOM 566 C C . GLY A 1 73 ? 3.292 -9.516 -8.444 1.00 97.56 73 GLY A C 1
ATOM 567 O O . GLY A 1 73 ? 3.665 -10.111 -9.447 1.00 97.56 73 GLY A O 1
ATOM 568 N N . CYS A 1 74 ? 3.971 -8.479 -7.953 1.00 98.50 74 CYS A N 1
ATOM 569 C CA . CYS A 1 74 ? 5.278 -8.079 -8.461 1.00 98.50 74 CYS A CA 1
ATOM 570 C C . CYS A 1 74 ? 6.158 -7.452 -7.373 1.00 98.50 74 CYS A C 1
ATOM 572 O O . CYS A 1 74 ? 5.662 -7.051 -6.312 1.00 98.50 74 CYS A O 1
ATOM 574 N N . VAL A 1 75 ? 7.463 -7.388 -7.639 1.00 98.75 75 VAL A N 1
ATOM 575 C CA . VAL A 1 75 ? 8.480 -6.808 -6.750 1.00 98.75 75 VAL A CA 1
ATOM 576 C C . VAL A 1 75 ? 9.523 -6.008 -7.529 1.00 98.75 75 VAL A C 1
ATOM 578 O O . VAL A 1 75 ? 9.820 -6.313 -8.678 1.00 98.75 75 VAL A O 1
ATOM 581 N N . ALA A 1 76 ? 10.109 -5.007 -6.883 1.00 98.75 76 ALA A N 1
ATOM 582 C CA . ALA A 1 76 ? 11.313 -4.325 -7.342 1.00 98.75 76 ALA A CA 1
ATOM 583 C C . ALA A 1 76 ? 12.565 -5.009 -6.770 1.00 98.75 76 ALA A C 1
ATOM 585 O O . ALA A 1 76 ? 12.612 -5.320 -5.575 1.00 98.75 76 ALA A O 1
ATOM 586 N N . GLY A 1 77 ? 13.573 -5.236 -7.614 1.00 98.25 77 GLY A N 1
ATOM 587 C CA . GLY A 1 77 ? 14.857 -5.818 -7.206 1.00 98.25 77 GLY A CA 1
ATOM 588 C C . GLY A 1 77 ? 15.882 -4.779 -6.751 1.00 98.25 77 GLY A C 1
ATOM 589 O O . GLY A 1 77 ? 16.791 -5.096 -5.986 1.00 98.25 77 GLY A O 1
ATOM 590 N N . ASP A 1 78 ? 15.715 -3.541 -7.205 1.00 98.56 78 ASP A N 1
ATOM 591 C CA . ASP A 1 78 ? 16.551 -2.373 -6.929 1.00 98.56 78 ASP A CA 1
ATOM 592 C C . ASP A 1 78 ? 15.733 -1.079 -7.116 1.00 98.56 78 ASP A C 1
ATOM 594 O O . ASP A 1 78 ? 14.540 -1.127 -7.428 1.00 98.56 78 ASP A O 1
ATOM 598 N N . GLU A 1 79 ? 16.351 0.081 -6.881 1.00 98.50 79 GLU A N 1
ATOM 599 C CA . GLU A 1 79 ? 15.675 1.382 -6.980 1.00 98.50 79 GLU A CA 1
ATOM 600 C C . GLU A 1 79 ? 15.237 1.683 -8.420 1.00 98.50 79 GLU A C 1
ATOM 602 O O . GLU A 1 79 ? 14.112 2.131 -8.656 1.00 98.50 79 GLU A O 1
ATOM 607 N N . GLU A 1 80 ? 16.090 1.364 -9.394 1.00 98.69 80 GLU A N 1
ATOM 608 C CA . GLU A 1 80 ? 15.855 1.617 -10.814 1.00 98.69 80 GLU A CA 1
ATOM 609 C C . GLU A 1 80 ? 14.714 0.779 -11.398 1.00 98.69 80 GLU A C 1
ATOM 611 O O . GLU A 1 80 ? 14.139 1.169 -12.416 1.00 98.69 80 GLU A O 1
ATOM 616 N N . SER A 1 81 ? 14.349 -0.338 -10.761 1.00 98.81 81 SER A N 1
ATOM 617 C CA . SER A 1 81 ? 13.219 -1.183 -11.168 1.00 98.81 81 SER A CA 1
ATOM 618 C C . SER A 1 81 ? 11.932 -0.372 -11.364 1.00 98.81 81 SER A C 1
ATOM 620 O O . SER A 1 81 ? 11.227 -0.584 -12.353 1.00 98.81 81 SER A O 1
ATOM 622 N N . TYR A 1 82 ? 11.648 0.583 -10.470 1.00 98.75 82 TYR A N 1
ATOM 623 C CA . TYR A 1 82 ? 10.433 1.402 -10.545 1.00 98.75 82 TYR A CA 1
ATOM 624 C C . TYR A 1 82 ? 10.415 2.360 -11.740 1.00 98.75 82 TYR A C 1
ATOM 626 O O . TYR A 1 82 ? 9.335 2.688 -12.216 1.00 98.75 82 TYR A O 1
ATOM 634 N N . GLU A 1 83 ? 11.573 2.763 -12.270 1.00 98.56 83 GLU A N 1
ATOM 635 C CA . GLU A 1 83 ? 11.640 3.618 -13.462 1.00 98.56 83 GLU A CA 1
ATOM 636 C C . GLU A 1 83 ? 11.741 2.788 -14.751 1.00 98.56 83 GLU A C 1
ATOM 638 O O . GLU A 1 83 ? 11.042 3.058 -15.727 1.00 98.56 83 GLU A O 1
ATOM 643 N N . VAL A 1 84 ? 12.567 1.736 -14.764 1.00 98.75 84 VAL A N 1
ATOM 644 C CA . VAL A 1 84 ? 12.771 0.878 -15.947 1.00 98.75 84 VAL A CA 1
ATOM 645 C C . VAL A 1 84 ? 11.476 0.172 -16.363 1.00 98.75 84 VAL A C 1
ATOM 647 O O . VAL A 1 84 ? 11.198 0.051 -17.563 1.00 98.75 84 VAL A O 1
ATOM 650 N N . PHE A 1 85 ? 10.685 -0.267 -15.380 1.00 98.81 85 PHE A N 1
ATOM 651 C CA . PHE A 1 85 ? 9.426 -0.992 -15.573 1.00 98.81 85 PHE A CA 1
ATOM 652 C C . PHE A 1 85 ? 8.200 -0.168 -15.151 1.00 98.81 85 PHE A C 1
ATOM 654 O O . PHE A 1 85 ? 7.173 -0.739 -14.783 1.00 98.81 85 PHE A O 1
ATOM 661 N N . LYS A 1 86 ? 8.288 1.168 -15.204 1.00 98.62 86 LYS A N 1
ATOM 662 C CA . LYS A 1 86 ? 7.201 2.070 -14.790 1.00 98.62 86 LYS A CA 1
ATOM 663 C C . LYS A 1 86 ? 5.872 1.807 -15.496 1.00 98.62 86 LYS A C 1
ATOM 665 O O . LYS A 1 86 ? 4.835 1.842 -14.854 1.00 98.62 86 LYS A O 1
ATOM 670 N N . ASP A 1 87 ? 5.899 1.427 -16.774 1.00 98.69 87 ASP A N 1
ATOM 671 C CA . ASP A 1 87 ? 4.679 1.138 -17.544 1.00 98.69 87 ASP A CA 1
ATOM 672 C C . ASP A 1 87 ? 3.889 -0.056 -16.964 1.00 98.69 87 ASP A C 1
ATOM 674 O O . ASP A 1 87 ? 2.679 -0.158 -17.156 1.00 98.69 87 ASP A O 1
ATOM 678 N N . LEU A 1 88 ? 4.558 -0.937 -16.204 1.00 98.81 88 LEU A N 1
ATOM 679 C CA . LEU A 1 88 ? 3.922 -1.976 -15.392 1.00 98.81 88 LEU A CA 1
ATOM 680 C C . LEU A 1 88 ? 3.628 -1.490 -13.963 1.00 98.81 88 LEU A C 1
ATOM 682 O O . LEU A 1 88 ? 2.548 -1.759 -13.438 1.00 98.81 88 LEU A O 1
ATOM 686 N N . PHE A 1 89 ? 4.583 -0.826 -13.304 1.00 98.88 89 PHE A N 1
ATOM 687 C CA . PHE A 1 89 ? 4.439 -0.437 -11.898 1.00 98.88 89 PHE A CA 1
ATOM 688 C C . PHE A 1 89 ? 3.397 0.660 -11.674 1.00 98.88 89 PHE A C 1
ATOM 690 O O . PHE A 1 89 ? 2.622 0.542 -10.730 1.00 98.88 89 PHE A O 1
ATOM 697 N N . ASP A 1 90 ? 3.330 1.681 -12.522 1.00 98.69 90 ASP A N 1
ATOM 698 C CA . ASP A 1 90 ? 2.463 2.845 -12.335 1.00 98.69 90 ASP A CA 1
ATOM 699 C C . ASP A 1 90 ? 0.971 2.454 -12.272 1.00 98.69 90 ASP A C 1
ATOM 701 O O . ASP A 1 90 ? 0.318 2.800 -11.283 1.00 98.69 90 ASP A O 1
ATOM 705 N N . PRO A 1 91 ? 0.410 1.649 -13.205 1.00 98.62 91 PRO A N 1
ATOM 706 C CA . PRO A 1 91 ? -0.983 1.204 -13.094 1.00 98.62 91 PRO A CA 1
ATOM 707 C C . PRO A 1 91 ? -1.235 0.294 -11.881 1.00 98.62 91 PRO A C 1
ATOM 709 O O . PRO A 1 91 ? -2.317 0.322 -11.292 1.00 98.62 91 PRO A O 1
ATOM 712 N N . ILE A 1 92 ? -0.240 -0.508 -11.478 1.00 98.56 92 ILE A N 1
ATOM 713 C CA . ILE A 1 92 ? -0.321 -1.356 -10.277 1.00 98.56 92 ILE A CA 1
ATOM 714 C C . ILE A 1 92 ? -0.360 -0.494 -9.012 1.00 98.56 92 ILE A C 1
ATOM 716 O O . ILE A 1 92 ? -1.133 -0.780 -8.095 1.00 98.56 92 ILE A O 1
ATOM 720 N N . ILE A 1 93 ? 0.470 0.548 -8.951 1.00 98.44 93 ILE A N 1
ATOM 721 C CA . ILE A 1 93 ? 0.528 1.508 -7.848 1.00 98.44 93 ILE A CA 1
ATOM 722 C C . ILE A 1 93 ? -0.788 2.285 -7.774 1.00 98.44 93 ILE A C 1
ATOM 724 O O . ILE A 1 93 ? -1.346 2.387 -6.680 1.00 98.44 93 ILE A O 1
ATOM 728 N N . GLU A 1 94 ? -1.324 2.744 -8.909 1.00 97.69 94 GLU A N 1
ATOM 729 C CA . GLU A 1 94 ? -2.608 3.451 -8.970 1.00 97.69 94 GLU A CA 1
ATOM 730 C C . GLU A 1 94 ? -3.757 2.563 -8.456 1.00 97.69 94 GLU A C 1
ATOM 732 O O . GLU A 1 94 ? -4.495 2.986 -7.562 1.00 97.69 94 GLU A O 1
ATOM 737 N N . ASP A 1 95 ? -3.875 1.309 -8.919 1.00 94.69 95 ASP A N 1
ATOM 738 C CA . ASP A 1 95 ? -4.915 0.375 -8.441 1.00 94.69 95 ASP A CA 1
ATOM 739 C C . ASP A 1 95 ? -4.721 0.026 -6.953 1.00 94.69 95 ASP A C 1
ATOM 741 O O . ASP A 1 95 ? -5.669 0.028 -6.161 1.00 94.69 95 ASP A O 1
ATOM 745 N N . ARG A 1 96 ? -3.479 -0.234 -6.522 1.00 93.56 96 ARG A N 1
ATOM 746 C CA . ARG A 1 96 ? -3.201 -0.648 -5.140 1.00 93.56 96 ARG A CA 1
ATOM 747 C C . ARG A 1 96 ? -3.377 0.486 -4.134 1.00 93.56 96 ARG A C 1
ATOM 749 O O . ARG A 1 96 ? -3.828 0.211 -3.019 1.00 93.56 96 ARG A O 1
ATOM 756 N N . HIS A 1 97 ? -3.017 1.719 -4.475 1.00 93.94 97 HIS A N 1
ATOM 757 C CA . HIS A 1 97 ? -3.063 2.875 -3.566 1.00 93.94 97 HIS A CA 1
ATOM 758 C C . HIS A 1 97 ? -4.252 3.801 -3.833 1.00 93.94 97 HIS A C 1
ATOM 760 O O . HIS A 1 97 ? -4.221 4.978 -3.492 1.00 93.94 97 HIS A O 1
ATOM 766 N N . GLY A 1 98 ? -5.338 3.255 -4.388 1.00 90.31 98 GLY A N 1
ATOM 767 C CA . GLY A 1 98 ? -6.636 3.927 -4.420 1.00 90.31 98 GLY A CA 1
ATOM 768 C C . GLY A 1 98 ? -6.686 5.148 -5.337 1.00 90.31 98 GLY A C 1
ATOM 769 O O . GLY A 1 98 ? -7.348 6.127 -4.997 1.00 90.31 98 GLY A O 1
ATOM 770 N N . GLY A 1 99 ? -6.010 5.080 -6.483 1.00 95.12 99 GLY A N 1
ATOM 771 C CA . GLY A 1 99 ? -5.999 6.131 -7.497 1.00 95.12 99 GLY A CA 1
ATOM 772 C C . GLY A 1 99 ? -4.787 7.060 -7.449 1.00 95.12 99 GLY A C 1
ATOM 773 O O . GLY A 1 99 ? -4.871 8.139 -8.024 1.00 95.12 99 GLY A O 1
ATOM 774 N N . TYR A 1 100 ? -3.698 6.672 -6.772 1.00 97.25 100 TYR A N 1
ATOM 775 C CA . TYR A 1 100 ? -2.456 7.452 -6.731 1.00 97.25 100 TYR A CA 1
ATOM 776 C C . TYR A 1 100 ? -1.795 7.503 -8.113 1.00 97.25 100 TYR A C 1
ATOM 778 O O . TYR A 1 100 ? -1.353 6.477 -8.630 1.00 97.25 100 TYR A O 1
ATOM 786 N N . LYS A 1 101 ? -1.761 8.686 -8.722 1.00 98.06 101 LYS A N 1
ATOM 787 C CA . LYS A 1 101 ? -1.368 8.883 -10.121 1.00 98.06 101 LYS A CA 1
ATOM 788 C C . LYS A 1 101 ? 0.137 9.084 -10.263 1.00 98.06 101 LYS A C 1
ATOM 790 O O . LYS A 1 101 ? 0.748 9.647 -9.360 1.00 98.06 101 LYS A O 1
ATOM 795 N N . PRO A 1 102 ? 0.720 8.804 -11.443 1.00 97.69 102 PRO A N 1
ATOM 796 C CA . PRO A 1 102 ? 2.122 9.128 -11.744 1.00 97.69 102 PRO A CA 1
ATOM 797 C C . PRO A 1 102 ? 2.488 10.613 -11.579 1.00 97.69 102 PRO A C 1
ATOM 799 O O . PRO A 1 102 ? 3.656 10.965 -11.458 1.00 97.69 102 PRO A O 1
ATOM 802 N N . SER A 1 103 ? 1.488 11.501 -11.608 1.00 97.56 103 SER A N 1
ATOM 803 C CA . SER A 1 103 ? 1.646 12.943 -11.394 1.00 97.56 103 SER A CA 1
ATOM 804 C C . SER A 1 103 ? 1.559 13.380 -9.930 1.00 97.56 103 SER A C 1
ATOM 806 O O . SER A 1 103 ? 1.770 14.558 -9.651 1.00 97.56 103 SER A O 1
ATOM 808 N N . ASP A 1 104 ? 1.166 12.487 -9.022 1.00 98.00 104 ASP A N 1
ATOM 809 C CA . ASP A 1 104 ? 0.995 12.814 -7.609 1.00 98.00 104 ASP A CA 1
ATOM 810 C C . ASP A 1 104 ? 2.347 12.817 -6.883 1.00 98.00 104 ASP A C 1
ATOM 812 O O . ASP A 1 104 ? 3.295 12.139 -7.280 1.00 98.00 104 ASP A O 1
ATOM 816 N N . GLU A 1 105 ? 2.435 13.569 -5.788 1.00 97.75 105 GLU A N 1
ATOM 817 C CA . GLU A 1 105 ? 3.625 13.627 -4.937 1.00 97.75 105 GLU A CA 1
ATOM 818 C C . GLU A 1 105 ? 3.333 13.088 -3.538 1.00 97.75 105 GLU A C 1
ATOM 820 O O . GLU A 1 105 ? 2.264 13.311 -2.953 1.00 97.75 105 GLU A O 1
ATOM 825 N N . HIS A 1 106 ? 4.321 12.392 -2.983 1.00 98.19 106 HIS A N 1
ATOM 826 C CA . HIS A 1 106 ? 4.254 11.823 -1.657 1.00 98.19 106 HIS A CA 1
ATOM 827 C C . HIS A 1 106 ? 4.608 12.872 -0.604 1.00 98.19 106 HIS A C 1
ATOM 829 O O . HIS A 1 106 ? 5.457 13.740 -0.801 1.00 98.19 106 HIS A O 1
ATOM 835 N N . LYS A 1 107 ? 3.968 12.758 0.559 1.00 94.44 107 LYS A N 1
ATOM 836 C CA . LYS A 1 107 ? 4.189 13.636 1.704 1.00 94.44 107 LYS A CA 1
ATOM 837 C C . LYS A 1 107 ? 4.746 12.822 2.856 1.00 94.44 107 LYS A C 1
ATOM 839 O O . LYS A 1 107 ? 4.161 11.810 3.219 1.00 94.44 107 LYS A O 1
ATOM 844 N N . THR A 1 108 ? 5.805 13.327 3.470 1.00 95.69 108 THR A N 1
ATOM 845 C CA . THR A 1 108 ? 6.395 12.770 4.690 1.00 95.69 108 THR A CA 1
ATOM 846 C C . THR A 1 108 ? 6.177 13.754 5.836 1.00 95.69 108 THR A C 1
ATOM 848 O O . THR A 1 108 ? 6.440 14.948 5.694 1.00 95.69 108 THR A O 1
ATOM 851 N N . ASP A 1 109 ? 5.700 13.258 6.973 1.00 96.81 109 ASP A N 1
ATOM 852 C CA . ASP A 1 109 ? 5.579 14.005 8.225 1.00 96.81 109 ASP A CA 1
ATOM 853 C C . ASP A 1 109 ? 5.892 13.078 9.401 1.00 96.81 109 ASP A C 1
ATOM 855 O O . ASP A 1 109 ? 5.030 12.374 9.925 1.00 96.81 109 ASP A O 1
ATOM 859 N N . LEU A 1 110 ? 7.153 13.112 9.829 1.00 95.06 110 LEU A N 1
ATOM 860 C CA . LEU A 1 110 ? 7.653 12.394 10.999 1.00 95.06 110 LEU A CA 1
ATOM 861 C C . LEU A 1 110 ? 7.658 13.269 12.264 1.00 95.06 110 LEU A C 1
ATOM 863 O O . LEU A 1 110 ? 8.395 12.968 13.203 1.00 95.06 110 LEU A O 1
ATOM 867 N N . ASN A 1 111 ? 6.859 14.341 12.335 1.00 96.38 111 ASN A N 1
ATOM 868 C CA . ASN A 1 111 ? 6.742 15.146 13.549 1.00 96.38 111 ASN A CA 1
ATOM 869 C C . ASN A 1 111 ? 5.662 14.579 14.497 1.00 96.38 111 ASN A C 1
ATOM 871 O O . ASN A 1 111 ? 4.465 14.781 14.270 1.00 96.38 111 ASN A O 1
ATOM 875 N N . PRO A 1 112 ? 6.037 13.930 15.617 1.00 94.88 112 PRO A N 1
ATOM 876 C CA . PRO A 1 112 ? 5.058 13.346 16.526 1.00 94.88 112 PRO A CA 1
ATOM 877 C C . PRO A 1 112 ? 4.187 14.379 17.248 1.00 94.88 112 PRO A C 1
ATOM 879 O O . PRO A 1 112 ? 3.169 14.001 17.829 1.00 94.88 112 PRO A O 1
ATOM 882 N N . ASP A 1 113 ? 4.543 15.666 17.231 1.00 95.81 113 ASP A N 1
ATOM 883 C CA . ASP A 1 113 ? 3.708 16.709 17.826 1.00 95.81 113 ASP A CA 1
ATOM 884 C C . ASP A 1 113 ? 2.447 17.022 17.029 1.00 95.81 113 ASP A C 1
ATOM 886 O O . ASP A 1 113 ? 1.472 17.489 17.619 1.00 95.81 113 ASP A O 1
ATOM 890 N N . ASN A 1 114 ? 2.423 16.666 15.745 1.00 96.06 114 ASN A N 1
ATOM 891 C CA . ASN A 1 114 ? 1.236 16.786 14.906 1.00 96.06 114 ASN A CA 1
ATOM 892 C C . ASN A 1 114 ? 0.211 15.665 15.178 1.00 96.06 114 ASN A C 1
ATOM 894 O O . ASN A 1 114 ? -0.947 15.787 14.780 1.00 96.06 114 ASN A O 1
ATOM 898 N N . LEU A 1 115 ? 0.602 14.590 15.878 1.00 94.50 115 LEU A N 1
ATOM 899 C CA . LEU A 1 115 ? -0.290 13.483 16.224 1.00 94.50 115 LEU A CA 1
ATOM 900 C C . LEU A 1 115 ? -1.113 13.783 17.485 1.00 94.50 115 LEU A C 1
ATOM 902 O O . LEU A 1 115 ? -0.576 14.163 18.531 1.00 94.50 115 LEU A O 1
ATOM 906 N N . GLN A 1 116 ? -2.416 13.505 17.421 1.00 90.75 116 GLN A N 1
ATOM 907 C CA . GLN A 1 116 ? -3.336 13.623 18.550 1.00 90.75 116 GLN A CA 1
ATOM 908 C C . GLN A 1 116 ? -3.767 12.237 19.057 1.00 90.75 116 GLN A C 1
ATOM 910 O O . GLN A 1 116 ? -4.145 11.363 18.282 1.00 90.75 116 GLN A O 1
ATOM 915 N N . GLY A 1 117 ? -3.773 12.042 20.381 1.00 85.69 117 GLY A N 1
ATOM 916 C CA . GLY A 1 117 ? -4.319 10.845 21.037 1.00 85.69 117 GLY A CA 1
ATOM 917 C C . GLY A 1 117 ? -3.286 9.852 21.589 1.00 85.69 117 GLY A C 1
ATOM 918 O O . GLY A 1 117 ? -2.092 10.127 21.688 1.00 85.69 117 GLY A O 1
ATOM 919 N N . ASN A 1 118 ? -3.768 8.675 22.000 1.00 79.81 118 ASN A N 1
ATOM 920 C CA . ASN A 1 118 ? -3.054 7.776 22.922 1.00 79.81 118 ASN A CA 1
ATOM 921 C C . ASN A 1 118 ? -2.004 6.857 22.270 1.00 79.81 118 ASN A C 1
ATOM 923 O O . ASN A 1 118 ? -1.396 6.045 22.960 1.00 79.81 118 ASN A O 1
ATOM 927 N N . MET A 1 119 ? -1.763 6.977 20.961 1.00 91.06 119 MET A N 1
ATOM 928 C CA . MET A 1 119 ? -0.646 6.297 20.285 1.00 91.06 119 MET A CA 1
ATOM 929 C C . MET A 1 119 ? 0.618 7.170 20.210 1.00 91.06 119 MET A C 1
ATOM 931 O O . MET A 1 119 ? 1.637 6.724 19.678 1.00 91.06 119 MET A O 1
ATOM 935 N N . LYS A 1 120 ? 0.574 8.390 20.774 1.00 91.81 120 LYS A N 1
ATOM 936 C CA . LYS A 1 120 ? 1.649 9.383 20.664 1.00 91.81 120 LYS A CA 1
ATOM 937 C C . LYS A 1 120 ? 2.989 8.886 21.189 1.00 91.81 120 LYS A C 1
ATOM 939 O O . LYS A 1 120 ? 3.975 9.051 20.496 1.00 91.81 120 LYS A O 1
ATOM 944 N N . GLU A 1 121 ? 3.045 8.212 22.336 1.00 95.31 121 GLU A N 1
ATOM 945 C CA . GLU A 1 121 ? 4.327 7.743 22.890 1.00 95.31 121 GLU A CA 1
ATOM 946 C C . GLU A 1 121 ? 5.051 6.753 21.958 1.00 95.31 121 GLU A C 1
ATOM 948 O O . GLU A 1 121 ? 6.250 6.887 21.698 1.00 95.31 121 GLU A O 1
ATOM 953 N N . VAL A 1 122 ? 4.315 5.780 21.406 1.00 96.62 122 VAL A N 1
ATOM 954 C CA . VAL A 1 122 ? 4.866 4.804 20.452 1.00 96.62 122 VAL A CA 1
ATOM 955 C C . VAL A 1 122 ? 5.338 5.512 19.186 1.00 96.62 122 VAL A C 1
ATOM 957 O O . VAL A 1 122 ? 6.438 5.229 18.709 1.00 96.62 122 VAL A O 1
ATOM 960 N N . PHE A 1 123 ? 4.542 6.454 18.676 1.00 97.19 123 PHE A N 1
ATOM 961 C CA . PHE A 1 123 ? 4.880 7.211 17.477 1.00 97.19 123 PHE A CA 1
ATOM 962 C C . PHE A 1 123 ? 6.073 8.156 17.693 1.00 97.19 123 PHE A C 1
ATOM 964 O O . PHE A 1 123 ? 6.987 8.170 16.879 1.00 97.19 123 PHE A O 1
ATOM 971 N N . THR A 1 124 ? 6.156 8.851 18.832 1.00 97.00 124 THR A N 1
ATOM 972 C CA . THR A 1 124 ? 7.318 9.668 19.215 1.00 97.00 124 THR A CA 1
ATOM 973 C C . THR A 1 124 ? 8.592 8.835 19.225 1.00 97.00 124 THR A C 1
ATOM 975 O O . THR A 1 124 ? 9.604 9.246 18.659 1.00 97.00 124 THR A O 1
ATOM 978 N N . ARG A 1 125 ? 8.559 7.641 19.830 1.00 97.44 125 ARG A N 1
ATOM 979 C CA . ARG A 1 125 ? 9.721 6.745 19.831 1.00 97.44 125 ARG A CA 1
ATOM 980 C C . ARG A 1 125 ? 10.086 6.285 18.417 1.00 97.44 125 ARG A C 1
ATOM 982 O O . ARG A 1 125 ? 11.272 6.220 18.107 1.00 97.44 125 ARG A O 1
ATOM 989 N N . PHE A 1 126 ? 9.091 5.978 17.586 1.00 97.50 126 PHE A N 1
ATOM 990 C CA . PHE A 1 126 ? 9.283 5.593 16.187 1.00 97.50 126 PHE A CA 1
ATOM 991 C C . PHE A 1 126 ? 9.967 6.706 15.380 1.00 97.50 126 PHE A C 1
ATOM 993 O O . PHE A 1 126 ? 11.035 6.460 14.821 1.00 97.50 126 PHE A O 1
ATOM 1000 N N . CYS A 1 127 ? 9.432 7.930 15.405 1.00 96.88 127 CYS A N 1
ATOM 1001 C CA . CYS A 1 127 ? 10.008 9.074 14.696 1.00 96.88 127 CYS A CA 1
ATOM 1002 C C . CYS A 1 127 ? 11.434 9.372 15.169 1.00 96.88 127 CYS A C 1
ATOM 1004 O O . CYS A 1 127 ? 12.360 9.415 14.364 1.00 96.88 127 CYS A O 1
ATOM 1006 N N . ASN A 1 128 ? 11.639 9.478 16.488 1.00 97.12 128 ASN A N 1
ATOM 1007 C CA . ASN A 1 128 ? 12.959 9.760 17.054 1.00 97.12 128 ASN A CA 1
ATOM 1008 C C . ASN A 1 128 ? 13.987 8.682 16.687 1.00 97.12 128 ASN A C 1
ATOM 1010 O O . ASN A 1 128 ? 15.155 8.999 16.461 1.00 97.12 128 ASN A O 1
ATOM 1014 N N . GLY A 1 129 ? 13.574 7.412 16.665 1.00 97.75 129 GLY A N 1
ATOM 1015 C CA . GLY A 1 129 ? 14.429 6.296 16.275 1.00 97.75 129 GLY A CA 1
ATOM 1016 C C . GLY A 1 129 ? 14.821 6.364 14.801 1.00 97.75 129 GLY A C 1
ATOM 1017 O O . GLY A 1 129 ? 16.009 6.302 14.491 1.00 97.75 129 GLY A O 1
ATOM 1018 N N . LEU A 1 130 ? 13.847 6.548 13.905 1.00 96.31 130 LEU A N 1
ATOM 1019 C CA . LEU A 1 130 ? 14.101 6.648 12.466 1.00 96.31 130 LEU A CA 1
ATOM 1020 C C . LEU A 1 130 ? 15.009 7.826 12.118 1.00 96.31 130 LEU A C 1
ATOM 1022 O O . LEU A 1 130 ? 15.997 7.632 11.414 1.00 96.31 130 LEU A O 1
ATOM 1026 N N . THR A 1 131 ? 14.747 9.014 12.670 1.00 94.56 131 THR A N 1
ATOM 1027 C CA . THR A 1 131 ? 15.584 10.198 12.420 1.00 94.56 131 THR A CA 1
ATOM 1028 C C . THR A 1 131 ? 17.025 9.984 12.884 1.00 94.56 131 THR A C 1
ATOM 1030 O O . THR A 1 131 ? 17.968 10.374 12.190 1.00 94.56 131 THR A O 1
ATOM 1033 N N . GLN A 1 132 ? 17.227 9.338 14.038 1.00 97.88 132 GLN A N 1
ATOM 1034 C CA . GLN A 1 132 ? 18.569 9.010 14.528 1.00 97.88 132 GLN A CA 1
ATOM 1035 C C . GLN A 1 132 ? 19.275 7.997 13.623 1.00 97.88 132 GLN A C 1
ATOM 1037 O O . GLN A 1 132 ? 20.448 8.190 13.306 1.00 97.88 132 GLN A O 1
ATOM 1042 N N . ILE A 1 133 ? 18.573 6.949 13.182 1.00 98.25 133 ILE A N 1
ATOM 1043 C CA . ILE A 1 133 ? 19.127 5.961 12.250 1.00 98.25 133 ILE A CA 1
ATOM 1044 C C . ILE A 1 133 ? 19.535 6.653 10.948 1.00 98.25 133 ILE A C 1
ATOM 1046 O O . ILE A 1 133 ? 20.688 6.533 10.544 1.00 98.25 133 ILE A O 1
ATOM 1050 N N . GLU A 1 134 ? 18.650 7.436 10.333 1.00 96.50 134 GLU A N 1
ATOM 1051 C CA . GLU A 1 134 ? 18.945 8.135 9.078 1.00 96.50 134 GLU A CA 1
ATOM 1052 C C . GLU A 1 134 ? 20.144 9.084 9.221 1.00 96.50 134 GLU A C 1
ATOM 1054 O O . GLU A 1 134 ? 21.036 9.104 8.372 1.00 96.50 134 GLU A O 1
ATOM 1059 N N . THR A 1 135 ? 20.226 9.810 10.341 1.00 97.44 135 THR A N 1
ATOM 1060 C CA . THR A 1 135 ? 21.369 10.681 10.659 1.00 97.44 135 THR A CA 1
ATOM 1061 C C . THR A 1 135 ? 22.682 9.890 10.715 1.00 97.44 135 THR A C 1
ATOM 1063 O O . THR A 1 135 ? 23.705 10.334 10.187 1.00 97.44 135 THR A O 1
ATOM 1066 N N . LEU A 1 136 ? 22.669 8.698 11.322 1.00 98.31 136 LEU A N 1
ATOM 1067 C CA . LEU A 1 136 ? 23.841 7.823 11.404 1.00 98.31 136 LEU A CA 1
ATOM 1068 C C . LEU A 1 136 ? 24.242 7.267 10.033 1.00 98.31 136 LEU A C 1
ATOM 1070 O O . LEU A 1 136 ? 25.436 7.260 9.727 1.00 98.31 136 LEU A O 1
ATOM 1074 N N . PHE A 1 137 ? 23.282 6.860 9.197 1.00 98.19 137 PHE A N 1
ATOM 1075 C CA . PHE A 1 137 ? 23.551 6.437 7.816 1.00 98.19 137 PHE A CA 1
ATOM 1076 C C . PHE A 1 137 ? 24.194 7.574 7.009 1.00 98.19 137 PHE A C 1
ATOM 1078 O O . PHE A 1 137 ? 25.272 7.380 6.436 1.00 98.19 137 PHE A O 1
ATOM 1085 N N . LYS A 1 138 ? 23.629 8.788 7.077 1.00 97.25 138 LYS A N 1
ATOM 1086 C CA . LYS A 1 138 ? 24.169 9.979 6.397 1.00 97.25 138 LYS A CA 1
ATOM 1087 C C . LYS A 1 138 ? 25.585 10.321 6.851 1.00 97.25 138 LYS A C 1
ATOM 1089 O O . LYS A 1 138 ? 26.433 10.642 6.024 1.00 97.25 138 LYS A O 1
ATOM 1094 N N . SER A 1 139 ? 25.894 10.152 8.141 1.00 98.06 139 SER A N 1
ATOM 1095 C CA . SER A 1 139 ? 27.258 10.336 8.675 1.00 98.06 139 SER A CA 1
ATOM 1096 C C . SER A 1 139 ? 28.297 9.362 8.096 1.00 98.06 139 SER A C 1
ATOM 1098 O O . SER A 1 139 ? 29.503 9.564 8.255 1.00 98.06 139 SER A O 1
ATOM 1100 N N . LYS A 1 140 ? 27.832 8.289 7.450 1.00 98.25 140 LYS A N 1
ATOM 1101 C CA . LYS A 1 140 ? 28.640 7.272 6.772 1.00 98.25 140 LYS A CA 1
ATOM 1102 C C . LYS A 1 140 ? 28.501 7.327 5.248 1.00 98.25 140 LYS A C 1
ATOM 1104 O O . LYS A 1 140 ? 28.961 6.401 4.589 1.00 98.25 140 LYS A O 1
ATOM 1109 N N . ASN A 1 141 ? 27.924 8.401 4.705 1.00 97.88 141 ASN A N 1
ATOM 1110 C CA . ASN A 1 141 ? 27.667 8.603 3.277 1.00 97.88 141 ASN A CA 1
ATOM 1111 C C . ASN A 1 141 ? 26.728 7.543 2.671 1.00 97.88 141 ASN A C 1
ATOM 1113 O O . ASN A 1 141 ? 26.877 7.173 1.509 1.00 97.88 141 ASN A O 1
ATOM 1117 N N . PHE A 1 142 ? 25.765 7.063 3.460 1.00 98.25 142 PHE A N 1
ATOM 1118 C CA . PHE A 1 142 ? 24.654 6.244 2.987 1.00 98.25 142 PHE A CA 1
ATOM 1119 C C . PHE A 1 142 ? 23.334 6.989 3.188 1.00 98.25 142 PHE A C 1
ATOM 1121 O O . PHE A 1 142 ? 23.171 7.717 4.166 1.00 98.25 142 PHE A O 1
ATOM 1128 N N . GLU A 1 143 ? 22.379 6.767 2.293 1.00 97.81 143 GLU A N 1
ATOM 1129 C CA . GLU A 1 143 ? 21.035 7.346 2.357 1.00 97.81 143 GLU A CA 1
ATOM 1130 C C . GLU A 1 143 ? 19.985 6.258 2.111 1.00 97.81 143 GLU A C 1
ATOM 1132 O O . GLU A 1 143 ? 20.302 5.169 1.626 1.00 97.81 143 GLU A O 1
ATOM 1137 N N . PHE A 1 144 ? 18.737 6.536 2.488 1.00 98.00 144 PHE A N 1
ATOM 1138 C CA . PHE A 1 144 ? 17.611 5.687 2.112 1.00 98.00 144 PHE A CA 1
ATOM 1139 C C . PHE A 1 144 ? 17.194 5.986 0.673 1.00 98.00 144 PHE A C 1
ATOM 1141 O O . PHE A 1 144 ? 17.206 7.141 0.259 1.00 98.00 144 PHE A O 1
ATOM 1148 N N . MET A 1 145 ? 16.782 4.949 -0.059 1.00 98.56 145 MET A N 1
ATOM 1149 C CA . MET A 1 145 ? 16.155 5.109 -1.371 1.00 98.56 145 MET A CA 1
ATOM 1150 C C . MET A 1 145 ? 14.834 5.864 -1.195 1.00 98.56 145 MET A C 1
ATOM 1152 O O . MET A 1 145 ? 13.940 5.402 -0.474 1.00 98.56 145 MET A O 1
ATOM 1156 N N . TRP A 1 146 ? 14.731 7.043 -1.800 1.00 98.31 146 TRP A N 1
ATOM 1157 C CA . TRP A 1 146 ? 13.581 7.928 -1.651 1.00 98.31 146 TRP A CA 1
ATOM 1158 C C . TRP A 1 146 ? 13.467 8.879 -2.842 1.00 98.31 146 TRP A C 1
ATOM 1160 O O . TRP A 1 146 ? 14.468 9.433 -3.298 1.00 98.31 146 TRP A O 1
ATOM 1170 N N . ASN A 1 147 ? 12.245 9.135 -3.309 1.00 98.31 147 ASN A N 1
ATOM 1171 C CA . ASN A 1 147 ? 11.984 10.208 -4.270 1.00 98.31 147 ASN A CA 1
ATOM 1172 C C . ASN A 1 147 ? 10.638 10.915 -4.004 1.00 98.31 147 ASN A C 1
ATOM 1174 O O . ASN A 1 147 ? 9.784 10.361 -3.308 1.00 98.31 147 ASN A O 1
ATOM 1178 N N . PRO A 1 148 ? 10.411 12.124 -4.562 1.00 98.25 148 PRO A N 1
ATOM 1179 C CA . PRO A 1 148 ? 9.197 12.897 -4.290 1.00 98.25 148 PRO A CA 1
ATOM 1180 C C . PRO A 1 148 ? 7.893 12.214 -4.712 1.00 98.25 148 PRO A C 1
ATOM 1182 O O . PRO A 1 148 ? 6.858 12.466 -4.109 1.00 98.25 148 PRO A O 1
ATOM 1185 N N . HIS A 1 149 ? 7.920 11.351 -5.729 1.00 98.56 149 HIS A N 1
ATOM 1186 C CA . HIS A 1 149 ? 6.721 10.691 -6.241 1.00 98.56 149 HIS A CA 1
ATOM 1187 C C . HIS A 1 149 ? 6.336 9.465 -5.399 1.00 98.56 149 HIS A C 1
ATOM 1189 O O . HIS A 1 149 ? 5.184 9.318 -5.002 1.00 98.56 149 HIS A O 1
ATOM 1195 N N . LEU A 1 150 ? 7.293 8.590 -5.091 1.00 98.62 150 LEU A N 1
ATOM 1196 C CA . LEU A 1 150 ? 7.046 7.297 -4.447 1.00 98.62 150 LEU A CA 1
ATOM 1197 C C . LEU A 1 150 ? 7.381 7.275 -2.955 1.00 98.62 150 LEU A C 1
ATOM 1199 O O . LEU A 1 150 ? 7.130 6.263 -2.304 1.00 98.62 150 LEU A O 1
ATOM 1203 N N . GLY A 1 151 ? 7.934 8.353 -2.398 1.00 98.50 151 GLY A N 1
ATOM 1204 C CA . GLY A 1 151 ? 8.436 8.359 -1.028 1.00 98.50 151 GLY A CA 1
ATOM 1205 C C . GLY A 1 151 ? 9.578 7.364 -0.849 1.00 98.50 151 GLY A C 1
ATOM 1206 O O . GLY A 1 151 ? 10.424 7.234 -1.733 1.00 98.50 151 GLY A O 1
ATOM 1207 N N . TYR A 1 152 ? 9.602 6.656 0.283 1.00 98.50 152 TYR A N 1
ATOM 1208 C CA . TYR A 1 152 ? 10.587 5.607 0.533 1.00 98.50 152 TYR A CA 1
ATOM 1209 C C . TYR A 1 152 ? 10.350 4.405 -0.385 1.00 98.50 152 TYR A C 1
ATOM 1211 O O . TYR A 1 152 ? 9.256 3.830 -0.438 1.00 98.50 152 TYR A O 1
ATOM 1219 N N . ILE A 1 153 ? 11.409 3.998 -1.080 1.00 98.69 153 ILE A N 1
ATOM 1220 C CA . ILE A 1 153 ? 11.382 2.868 -2.002 1.00 98.69 153 ILE A CA 1
ATOM 1221 C C . ILE A 1 153 ? 11.587 1.568 -1.230 1.00 98.69 153 ILE A C 1
ATOM 1223 O O . ILE A 1 153 ? 12.536 1.413 -0.462 1.00 98.69 153 ILE A O 1
ATOM 1227 N N . LEU A 1 154 ? 10.686 0.613 -1.453 1.00 98.62 154 LEU A N 1
ATOM 1228 C CA . LEU A 1 154 ? 10.726 -0.723 -0.865 1.00 98.62 154 LEU A CA 1
ATOM 1229 C C . LEU A 1 154 ? 10.428 -1.778 -1.935 1.00 98.62 154 LEU A C 1
ATOM 1231 O O . LEU A 1 154 ? 9.869 -1.484 -2.990 1.00 98.62 154 LEU A O 1
ATOM 1235 N N . THR A 1 155 ? 10.758 -3.035 -1.637 1.00 98.62 155 THR A N 1
ATOM 1236 C CA . THR A 1 155 ? 10.621 -4.169 -2.566 1.00 98.62 155 THR A CA 1
ATOM 1237 C C . THR A 1 155 ? 9.202 -4.356 -3.108 1.00 98.62 155 THR A C 1
ATOM 1239 O O . THR A 1 155 ? 9.027 -4.619 -4.290 1.00 98.62 155 THR A O 1
ATOM 1242 N N . CYS A 1 156 ? 8.176 -4.257 -2.259 1.00 98.06 156 CYS A N 1
ATOM 1243 C CA . CYS A 1 156 ? 6.790 -4.476 -2.675 1.00 98.06 156 CYS A CA 1
ATOM 1244 C C . CYS A 1 156 ? 6.091 -3.135 -2.939 1.00 98.06 156 CYS A C 1
ATOM 1246 O O . CYS A 1 156 ? 6.058 -2.311 -2.015 1.00 98.06 156 CYS A O 1
ATOM 1248 N N . PRO A 1 157 ? 5.420 -2.951 -4.095 1.00 98.25 157 PRO A N 1
ATOM 1249 C CA . PRO A 1 157 ? 4.681 -1.724 -4.397 1.00 98.25 157 PRO A CA 1
ATOM 1250 C C . PRO A 1 157 ? 3.644 -1.343 -3.335 1.00 98.25 157 PRO A C 1
ATOM 1252 O O . PRO A 1 157 ? 3.392 -0.163 -3.108 1.00 98.25 157 PRO A O 1
ATOM 1255 N N . SER A 1 158 ? 3.071 -2.312 -2.603 1.00 95.62 158 SER A N 1
ATOM 1256 C CA . SER A 1 158 ? 2.111 -2.012 -1.528 1.00 95.62 158 SER A CA 1
ATOM 1257 C C . SER A 1 158 ? 2.710 -1.259 -0.344 1.00 95.62 158 SER A C 1
ATOM 1259 O O . SER A 1 158 ? 1.944 -0.805 0.500 1.00 95.62 158 SER A O 1
ATOM 1261 N N . ASN A 1 159 ? 4.038 -1.195 -0.232 1.00 97.75 159 ASN A N 1
ATOM 1262 C CA . ASN A 1 159 ? 4.746 -0.597 0.897 1.00 97.75 159 ASN A CA 1
ATOM 1263 C C . ASN A 1 159 ? 5.444 0.722 0.531 1.00 97.75 159 ASN A C 1
ATOM 1265 O O . ASN A 1 159 ? 6.149 1.261 1.368 1.00 97.75 159 ASN A O 1
ATOM 1269 N N . LEU A 1 160 ? 5.252 1.250 -0.678 1.00 98.44 160 LEU A N 1
ATOM 1270 C CA . LEU A 1 160 ? 5.778 2.563 -1.058 1.00 98.44 160 LEU A CA 1
ATOM 1271 C C . LEU A 1 160 ? 5.222 3.696 -0.177 1.00 98.44 160 LEU A C 1
ATOM 1273 O O . LEU A 1 160 ? 4.276 3.513 0.599 1.00 98.44 160 LEU A O 1
ATOM 1277 N N . GLY A 1 161 ? 5.803 4.882 -0.318 1.00 98.44 161 GLY A N 1
ATOM 1278 C CA . GLY A 1 161 ? 5.440 6.080 0.423 1.00 98.44 161 GLY A CA 1
ATOM 1279 C C . GLY A 1 161 ? 6.081 6.072 1.798 1.00 98.44 161 GLY A C 1
ATOM 1280 O O . GLY A 1 161 ? 7.299 6.123 1.934 1.00 98.44 161 GLY A O 1
ATOM 1281 N N . THR A 1 162 ? 5.248 5.961 2.825 1.00 98.31 162 THR A N 1
ATOM 1282 C CA . THR A 1 162 ? 5.709 5.881 4.216 1.00 98.31 162 THR A CA 1
ATOM 1283 C C . THR A 1 162 ? 6.243 4.498 4.590 1.00 98.31 162 THR A C 1
ATOM 1285 O O . THR A 1 162 ? 6.921 4.343 5.604 1.00 98.31 162 THR A O 1
ATOM 1288 N N . GLY A 1 163 ? 5.822 3.448 3.870 1.00 97.19 163 GLY A N 1
ATOM 1289 C CA . GLY A 1 163 ? 5.964 2.057 4.319 1.00 97.19 163 GLY A CA 1
ATOM 1290 C C . GLY A 1 163 ? 5.308 1.754 5.671 1.00 97.19 163 GLY A C 1
ATOM 1291 O O . GLY A 1 163 ? 5.476 0.659 6.217 1.00 97.19 163 GLY A O 1
ATOM 1292 N N . LEU A 1 164 ? 4.535 2.692 6.226 1.00 97.69 164 LEU A N 1
ATOM 1293 C CA . LEU A 1 164 ? 4.120 2.669 7.617 1.00 97.69 164 LEU A CA 1
ATOM 1294 C C . LEU A 1 164 ? 2.885 1.803 7.820 1.00 97.69 164 LEU A C 1
ATOM 1296 O O . LEU A 1 164 ? 1.824 2.022 7.240 1.00 97.69 164 LEU A O 1
ATOM 1300 N N . ARG A 1 165 ? 2.993 0.846 8.738 1.00 96.69 165 ARG A N 1
ATOM 1301 C CA . ARG A 1 165 ? 1.856 0.086 9.256 1.00 96.69 165 ARG A CA 1
ATOM 1302 C C . ARG A 1 165 ? 1.701 0.360 10.747 1.00 96.69 165 ARG A C 1
ATOM 1304 O O . ARG A 1 165 ? 2.265 -0.358 11.569 1.00 96.69 165 ARG A O 1
ATOM 1311 N N . ALA A 1 166 ? 0.915 1.371 11.090 1.00 96.25 166 ALA A N 1
ATOM 1312 C CA . ALA A 1 166 ? 0.469 1.580 12.458 1.00 96.25 166 ALA A CA 1
ATOM 1313 C C . ALA A 1 166 ? -0.735 0.688 12.741 1.00 96.25 166 ALA A C 1
ATOM 1315 O O . ALA A 1 166 ? -1.652 0.582 11.927 1.00 96.25 166 ALA A O 1
ATOM 1316 N N . GLY A 1 167 ? -0.736 0.036 13.897 1.00 95.69 167 GLY A N 1
ATOM 1317 C CA . GLY A 1 167 ? -1.834 -0.835 14.267 1.00 95.69 167 GLY A CA 1
ATOM 1318 C C . GLY A 1 167 ? -1.896 -1.141 15.748 1.00 95.69 167 GLY A C 1
ATOM 1319 O O . GLY A 1 167 ? -1.002 -0.793 16.521 1.00 95.69 167 GLY A O 1
ATOM 1320 N N . VAL A 1 168 ? -2.990 -1.791 16.123 1.00 95.50 168 VAL A N 1
ATOM 1321 C CA . VAL A 1 168 ? -3.284 -2.223 17.485 1.00 95.50 168 VAL A CA 1
ATOM 1322 C C . VAL A 1 168 ? -3.807 -3.650 17.468 1.00 95.50 168 VAL A C 1
ATOM 1324 O O . VAL A 1 168 ? -4.515 -4.060 16.548 1.00 95.50 168 VAL A O 1
ATOM 1327 N N . HIS A 1 169 ? -3.517 -4.391 18.532 1.00 94.94 169 HIS A N 1
ATOM 1328 C CA . HIS A 1 169 ? -4.299 -5.572 18.868 1.00 94.94 169 HIS A CA 1
ATOM 1329 C C . HIS A 1 169 ? -5.494 -5.128 19.708 1.00 94.94 169 HIS A C 1
ATOM 1331 O O . HIS A 1 169 ? -5.320 -4.599 20.806 1.00 94.94 169 HIS A O 1
ATOM 1337 N N . ILE A 1 170 ? -6.704 -5.330 19.190 1.00 95.12 170 ILE A N 1
ATOM 1338 C CA . ILE A 1 170 ? -7.952 -4.917 19.837 1.00 95.12 170 ILE A CA 1
ATOM 1339 C C . ILE A 1 170 ? -8.935 -6.085 19.910 1.00 95.12 170 ILE A C 1
ATOM 1341 O O . ILE A 1 170 ? -9.060 -6.881 18.978 1.00 95.12 170 ILE A O 1
ATOM 1345 N N . LYS A 1 171 ? -9.631 -6.199 21.042 1.00 96.38 171 LYS A N 1
ATOM 1346 C CA . LYS A 1 171 ? -10.645 -7.224 21.289 1.00 96.38 171 LYS A CA 1
ATOM 1347 C C . LYS A 1 171 ? -12.026 -6.685 20.902 1.00 96.38 171 LYS A C 1
ATOM 1349 O O . LYS A 1 171 ? -12.522 -5.778 21.554 1.00 96.38 171 LYS A O 1
ATOM 1354 N N . LEU A 1 172 ? -12.618 -7.260 19.856 1.00 96.62 172 LEU A N 1
ATOM 1355 C CA . LEU A 1 172 ? -13.912 -6.886 19.269 1.00 96.62 172 LEU A CA 1
ATOM 1356 C C . LEU A 1 172 ? -14.833 -8.121 19.117 1.00 96.62 172 LEU A C 1
ATOM 1358 O O . LEU A 1 172 ? -15.126 -8.543 17.994 1.00 96.62 172 LEU A O 1
ATOM 1362 N N . PRO A 1 173 ? -15.222 -8.810 20.207 1.00 96.25 173 PRO A N 1
ATOM 1363 C CA . PRO A 1 173 ? -16.003 -10.045 20.138 1.00 96.25 173 PRO A CA 1
ATOM 1364 C C . PRO A 1 173 ? -17.413 -9.866 19.564 1.00 96.25 173 PRO A C 1
ATOM 1366 O O . PRO A 1 173 ? -17.943 -10.842 19.016 1.00 96.25 173 PRO A O 1
ATOM 1369 N N . HIS A 1 174 ? -18.006 -8.672 19.674 1.00 97.31 174 HIS A N 1
ATOM 1370 C CA . HIS A 1 174 ? -19.323 -8.368 19.116 1.00 97.31 174 HIS A CA 1
ATOM 1371 C C . HIS A 1 174 ? -19.197 -7.771 17.714 1.00 97.31 174 HIS A C 1
ATOM 1373 O O . HIS A 1 174 ? -19.693 -8.361 16.751 1.00 97.31 174 HIS A O 1
ATOM 1379 N N . LEU A 1 175 ? -18.464 -6.662 17.568 1.00 97.31 175 LEU A N 1
ATOM 1380 C CA . LEU A 1 175 ? -18.278 -5.984 16.287 1.00 97.31 175 LEU A CA 1
ATOM 1381 C C . LEU A 1 175 ? -17.594 -6.900 15.271 1.00 97.31 175 LEU A C 1
ATOM 1383 O O . LEU A 1 175 ? -17.997 -6.938 14.116 1.00 97.31 175 LEU A O 1
ATOM 1387 N N . GLY A 1 176 ? -16.647 -7.734 15.706 1.00 94.25 176 GLY A N 1
ATOM 1388 C CA . GLY A 1 176 ? -15.967 -8.711 14.855 1.00 94.25 176 GLY A CA 1
ATOM 1389 C C . GLY A 1 176 ? -16.884 -9.732 14.171 1.00 94.25 176 GLY A C 1
ATOM 1390 O O . GLY A 1 176 ? -16.486 -10.318 13.163 1.00 94.25 176 GLY A O 1
ATOM 1391 N N . LYS A 1 177 ? -18.096 -9.944 14.702 1.00 94.25 177 LYS A N 1
ATOM 1392 C CA . LYS A 1 177 ? -19.136 -10.826 14.141 1.00 94.25 177 LYS A CA 1
ATOM 1393 C C . LYS A 1 177 ? -20.248 -10.055 13.425 1.00 94.25 177 LYS A C 1
ATOM 1395 O O . LYS A 1 177 ? -21.108 -10.676 12.807 1.00 94.25 177 LYS A O 1
ATOM 1400 N N . HIS A 1 178 ? -20.260 -8.729 13.533 1.00 96.94 178 HIS A N 1
ATOM 1401 C CA . HIS A 1 178 ? -21.307 -7.885 12.978 1.00 96.94 178 HIS A CA 1
ATOM 1402 C C . HIS A 1 178 ? -21.166 -7.772 11.454 1.00 96.94 178 HIS A C 1
ATOM 1404 O O . HIS A 1 178 ? -20.070 -7.549 10.937 1.00 96.94 178 HIS A O 1
ATOM 1410 N N . GLU A 1 179 ? -22.280 -7.857 10.722 1.00 96.50 179 GLU A N 1
ATOM 1411 C CA . GLU A 1 179 ? -22.295 -7.854 9.248 1.00 96.50 179 GLU A CA 1
ATOM 1412 C C . GLU A 1 179 ? -21.664 -6.592 8.634 1.00 96.50 179 GLU A C 1
ATOM 1414 O O . GLU A 1 179 ? -21.042 -6.646 7.576 1.00 96.50 179 GLU A O 1
ATOM 1419 N N . LYS A 1 180 ? -21.766 -5.456 9.335 1.00 96.69 180 LYS A N 1
ATOM 1420 C CA . LYS A 1 180 ? -21.219 -4.163 8.894 1.00 96.69 180 LYS A CA 1
ATOM 1421 C C . LYS A 1 180 ? -19.723 -3.988 9.147 1.00 96.69 180 LYS A C 1
ATOM 1423 O O . LYS A 1 180 ? -19.160 -3.004 8.680 1.00 96.69 180 LYS A O 1
ATOM 1428 N N . PHE A 1 181 ? -19.059 -4.895 9.863 1.00 95.88 181 PHE A N 1
ATOM 1429 C CA . PHE A 1 181 ? -17.654 -4.706 10.233 1.00 95.88 181 PHE A CA 1
ATOM 1430 C C . PHE A 1 181 ? -16.706 -4.537 9.031 1.00 95.88 181 PHE A C 1
ATOM 1432 O O . PHE A 1 181 ? -15.892 -3.612 9.065 1.00 95.88 181 PHE A O 1
ATOM 1439 N N . PRO A 1 182 ? -16.818 -5.326 7.940 1.00 94.19 182 PRO A N 1
ATOM 1440 C CA . PRO A 1 182 ? -16.010 -5.099 6.741 1.00 94.19 182 PRO A CA 1
ATOM 1441 C C . PRO A 1 182 ? -16.227 -3.713 6.120 1.00 94.19 182 PRO A C 1
ATOM 1443 O O . PRO A 1 182 ? -15.260 -3.058 5.739 1.00 94.19 182 PRO A O 1
ATOM 1446 N N . GLU A 1 183 ? -17.477 -3.243 6.063 1.00 95.62 183 GLU A N 1
ATOM 1447 C CA . GLU A 1 183 ? -17.817 -1.927 5.510 1.00 95.62 183 GLU A CA 1
ATOM 1448 C C . GLU A 1 183 ? -17.297 -0.789 6.398 1.00 95.62 183 GLU A C 1
ATOM 1450 O O . GLU A 1 183 ? -16.720 0.172 5.896 1.00 95.62 183 GLU A O 1
ATOM 1455 N N . VAL A 1 184 ? -17.422 -0.911 7.723 1.00 97.75 184 VAL A N 1
ATOM 1456 C CA . VAL A 1 184 ? -16.868 0.066 8.673 1.00 97.75 184 VAL A CA 1
ATOM 1457 C C . VAL A 1 184 ? -15.352 0.182 8.507 1.00 97.75 184 VAL A C 1
ATOM 1459 O O . VAL A 1 184 ? -14.838 1.293 8.393 1.00 97.75 184 VAL A O 1
ATOM 1462 N N . LEU A 1 185 ? -14.631 -0.943 8.433 1.00 95.94 185 LEU A N 1
ATOM 1463 C CA . LEU A 1 185 ? -13.181 -0.935 8.212 1.00 95.94 185 LEU A CA 1
ATOM 1464 C C . LEU A 1 185 ? -12.811 -0.272 6.882 1.00 9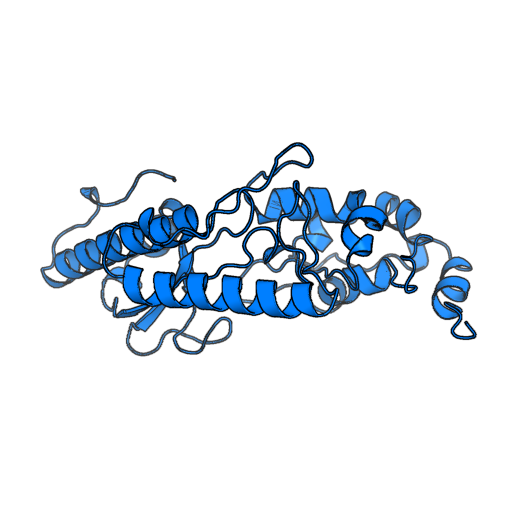5.94 185 LEU A C 1
ATOM 1466 O O . LEU A 1 185 ? -11.925 0.581 6.859 1.00 95.94 185 LEU A O 1
ATOM 1470 N N . LYS A 1 186 ? -13.527 -0.603 5.801 1.00 92.94 186 LYS A N 1
ATOM 1471 C CA . LYS A 1 186 ? -13.321 -0.001 4.478 1.00 92.94 186 LYS A CA 1
ATOM 1472 C C . LYS A 1 186 ? -13.492 1.519 4.511 1.00 92.94 186 LYS A C 1
ATOM 1474 O O . LYS A 1 186 ? -12.632 2.242 4.011 1.00 92.94 186 LYS A O 1
ATOM 1479 N N . ARG A 1 187 ? -14.560 2.013 5.141 1.00 95.19 187 ARG A N 1
ATOM 1480 C CA . ARG A 1 187 ? -14.824 3.456 5.259 1.00 95.19 187 ARG A CA 1
ATOM 1481 C C . ARG A 1 187 ? -13.810 4.184 6.128 1.00 95.19 187 ARG A C 1
ATOM 1483 O O . ARG A 1 187 ? -13.501 5.338 5.861 1.00 95.19 187 ARG A O 1
ATOM 1490 N N . LEU A 1 188 ? -13.267 3.506 7.136 1.00 96.00 188 LEU A N 1
ATOM 1491 C CA . LEU A 1 188 ? -12.187 4.025 7.976 1.00 96.00 188 LEU A CA 1
ATOM 1492 C C . LEU A 1 188 ? -10.796 3.893 7.340 1.00 96.00 188 LEU A C 1
ATOM 1494 O O . LEU A 1 188 ? -9.834 4.368 7.941 1.00 96.00 188 LEU A O 1
ATOM 1498 N N . ARG A 1 189 ? -10.686 3.254 6.166 1.00 94.12 189 ARG A N 1
ATOM 1499 C CA . ARG A 1 189 ? -9.417 2.908 5.501 1.00 94.12 189 ARG A CA 1
ATOM 1500 C C . ARG A 1 189 ? -8.496 2.065 6.391 1.00 94.12 189 ARG A C 1
ATOM 1502 O O . ARG A 1 189 ? -7.269 2.185 6.386 1.00 94.12 189 ARG A O 1
ATOM 1509 N N . LEU A 1 190 ? -9.113 1.185 7.175 1.00 95.00 190 LEU A N 1
ATOM 1510 C CA . LEU A 1 190 ? -8.441 0.226 8.039 1.00 95.00 190 LEU A CA 1
ATOM 1511 C C . LEU A 1 190 ? -8.539 -1.178 7.448 1.00 95.00 190 LEU A C 1
ATOM 1513 O O . LEU A 1 190 ? -9.498 -1.540 6.770 1.00 95.00 190 LEU A O 1
ATOM 1517 N N . GLN A 1 191 ? -7.549 -2.001 7.759 1.00 91.62 191 GLN A N 1
ATOM 1518 C CA . GLN A 1 191 ? -7.526 -3.420 7.431 1.00 91.62 191 GLN A CA 1
ATOM 1519 C C . GLN A 1 191 ? -7.410 -4.246 8.710 1.00 91.62 191 GLN A C 1
ATOM 1521 O O . GLN A 1 191 ? -6.757 -3.830 9.672 1.00 91.62 191 GLN A O 1
ATOM 1526 N N . LYS A 1 192 ? -8.004 -5.441 8.688 1.00 90.12 192 LYS A N 1
ATOM 1527 C CA . LYS A 1 192 ? -7.893 -6.431 9.761 1.00 90.12 192 LYS A CA 1
ATOM 1528 C C . LYS A 1 192 ? -7.008 -7.601 9.343 1.00 90.12 192 LYS A C 1
ATOM 1530 O O . LYS A 1 192 ? -7.082 -8.059 8.204 1.00 90.12 192 LYS A O 1
ATOM 1535 N N . ARG A 1 193 ? -6.220 -8.116 10.282 1.00 86.44 193 ARG A N 1
ATOM 1536 C CA . ARG A 1 193 ? -5.505 -9.397 10.195 1.00 86.44 193 ARG A CA 1
ATOM 1537 C C . ARG A 1 193 ? -5.823 -10.248 11.426 1.00 86.44 193 ARG A C 1
ATOM 1539 O O . ARG A 1 193 ? -6.362 -9.738 12.416 1.00 86.44 193 ARG A O 1
ATOM 1546 N N . GLY A 1 194 ? -5.541 -11.548 11.357 1.00 77.19 194 GLY A N 1
ATOM 1547 C CA . GLY A 1 194 ? -5.627 -12.404 12.537 1.00 77.19 194 GLY A CA 1
ATOM 1548 C C . GLY A 1 194 ? -4.559 -12.071 13.568 1.00 77.19 194 GLY A C 1
ATOM 1549 O O . GLY A 1 194 ? -3.654 -11.273 13.329 1.00 77.19 194 GLY A O 1
ATOM 1550 N N . THR A 1 195 ? -4.671 -12.696 14.735 1.00 73.06 195 THR A N 1
ATOM 1551 C CA . THR A 1 195 ? -3.888 -12.331 15.924 1.00 73.06 195 THR A CA 1
ATOM 1552 C C . THR A 1 195 ? -2.378 -12.562 15.755 1.00 73.06 195 THR A C 1
ATOM 1554 O O . THR A 1 195 ? -1.587 -11.933 16.451 1.00 73.06 195 THR A O 1
ATOM 1557 N N . GLY A 1 196 ? -1.966 -13.442 14.836 1.00 69.50 196 GLY A N 1
ATOM 1558 C CA . GLY A 1 196 ? -0.564 -13.724 14.505 1.00 69.50 196 GLY A CA 1
ATOM 1559 C C . GLY A 1 196 ? -0.084 -13.113 13.183 1.00 69.50 196 GLY A C 1
ATOM 1560 O O . GLY A 1 196 ? 0.986 -13.481 12.711 1.00 69.50 196 GLY A O 1
ATOM 1561 N N . GLY A 1 197 ? -0.852 -12.209 12.564 1.00 70.31 197 GLY A N 1
ATOM 1562 C CA . GLY A 1 197 ? -0.486 -11.554 11.306 1.00 70.31 197 GLY A CA 1
ATOM 1563 C C . GLY A 1 197 ? -1.330 -11.985 10.105 1.00 70.31 197 GLY A C 1
ATOM 1564 O O . GLY A 1 197 ? -2.448 -12.482 10.254 1.00 70.31 197 GLY A O 1
ATOM 1565 N N . VAL A 1 198 ? -0.803 -11.726 8.901 1.00 63.94 198 VAL A N 1
ATOM 1566 C CA . VAL A 1 198 ? -1.554 -11.755 7.625 1.00 63.94 198 VAL A CA 1
ATOM 1567 C C . VAL A 1 198 ? -2.114 -13.129 7.260 1.00 63.94 198 VAL A C 1
ATOM 1569 O O . VAL A 1 198 ? -3.182 -13.189 6.658 1.00 63.94 198 VAL A O 1
ATOM 1572 N N . ASP A 1 199 ? -1.483 -14.198 7.742 1.00 69.44 199 ASP A N 1
ATOM 1573 C CA . ASP A 1 199 ? -1.841 -15.580 7.397 1.00 69.44 199 ASP A CA 1
ATOM 1574 C C . ASP A 1 199 ? -2.556 -16.326 8.530 1.00 69.44 199 ASP A C 1
ATOM 1576 O O . ASP A 1 199 ? -2.699 -17.547 8.500 1.00 69.44 199 ASP A O 1
ATOM 1580 N N . THR A 1 200 ? -2.997 -15.610 9.567 1.00 69.56 200 THR A N 1
ATOM 1581 C CA . THR A 1 200 ? -3.616 -16.228 10.747 1.00 69.56 200 THR A CA 1
ATOM 1582 C C . THR A 1 200 ? -5.080 -15.840 10.893 1.00 69.56 200 THR A C 1
ATOM 1584 O O . THR A 1 200 ? -5.512 -14.776 10.450 1.00 69.56 200 THR A O 1
ATOM 1587 N N . ALA A 1 201 ? -5.861 -16.702 11.546 1.00 74.62 201 ALA A N 1
ATOM 1588 C CA . ALA A 1 201 ? -7.220 -16.379 11.958 1.00 74.62 201 ALA A CA 1
ATOM 1589 C C . ALA A 1 201 ? -7.221 -15.503 13.225 1.00 74.62 201 ALA A C 1
ATOM 1591 O O . ALA A 1 201 ? -6.281 -15.517 14.023 1.00 74.62 201 ALA A O 1
ATOM 1592 N N . ALA A 1 202 ? -8.297 -14.744 13.432 1.00 74.38 202 ALA A N 1
ATOM 1593 C CA . ALA A 1 202 ? -8.524 -14.052 14.697 1.00 74.38 202 ALA A CA 1
ATOM 1594 C C . ALA A 1 202 ? -8.869 -15.072 15.794 1.00 74.38 202 ALA A C 1
ATOM 1596 O O . ALA A 1 202 ? -9.788 -15.877 15.632 1.00 74.38 202 ALA A O 1
ATOM 1597 N N . VAL A 1 203 ? -8.161 -15.022 16.923 1.00 79.88 203 VAL A N 1
ATOM 1598 C CA . VAL A 1 203 ? -8.409 -15.894 18.078 1.00 79.88 203 VAL A CA 1
ATOM 1599 C C . VAL A 1 203 ? -9.098 -15.084 19.174 1.00 79.88 203 VAL A C 1
ATOM 1601 O O . VAL A 1 203 ? -8.664 -13.990 19.525 1.00 79.88 203 VAL A O 1
ATOM 1604 N N . GLY A 1 204 ? -10.206 -15.598 19.714 1.00 82.31 204 GLY A N 1
ATOM 1605 C CA . GLY A 1 204 ? -10.889 -14.984 20.862 1.00 82.31 204 GLY A CA 1
ATOM 1606 C C . GLY A 1 204 ? -11.475 -13.587 20.608 1.00 82.31 204 GLY A C 1
ATOM 1607 O O . GLY A 1 204 ? -11.639 -12.817 21.554 1.00 82.31 204 GLY A O 1
ATOM 1608 N N . GLY A 1 205 ? -11.766 -13.247 19.347 1.00 88.94 205 GLY A N 1
ATOM 1609 C CA . GLY A 1 205 ? -12.241 -11.915 18.957 1.00 88.94 205 GLY A CA 1
ATOM 1610 C C . GLY A 1 205 ? -11.155 -10.838 18.985 1.00 88.94 205 GLY A C 1
ATOM 1611 O O . GLY A 1 205 ? -11.492 -9.660 19.017 1.00 88.94 205 GLY A O 1
ATOM 1612 N N . VAL A 1 206 ? -9.872 -11.212 19.010 1.00 93.12 206 VAL A N 1
ATOM 1613 C CA . VAL A 1 206 ? -8.748 -10.269 18.949 1.00 93.12 206 VAL A CA 1
ATOM 1614 C C . VAL A 1 206 ? -8.282 -10.104 17.507 1.00 93.12 206 VAL A C 1
ATOM 1616 O O . VAL A 1 206 ? -7.916 -11.082 16.850 1.00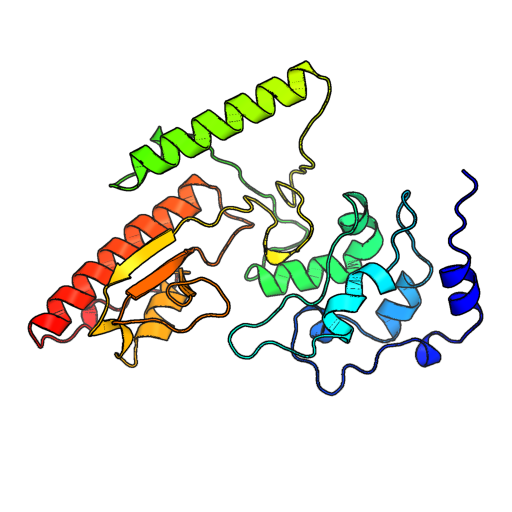 93.12 206 VAL A O 1
ATOM 1619 N N . PHE A 1 207 ? -8.258 -8.860 17.039 1.00 91.81 207 PHE A N 1
ATOM 1620 C CA . PHE A 1 207 ? -7.862 -8.485 15.685 1.00 91.81 207 PHE A CA 1
ATOM 1621 C C . PHE A 1 207 ? -6.635 -7.577 15.713 1.00 91.81 207 PHE A C 1
ATOM 1623 O O . PHE A 1 207 ? -6.527 -6.706 16.577 1.00 91.81 207 PHE A O 1
ATOM 1630 N N . ASP A 1 208 ? -5.748 -7.756 14.736 1.00 93.31 208 ASP A N 1
ATOM 1631 C CA . ASP A 1 208 ? -4.729 -6.768 14.379 1.00 93.31 208 ASP A CA 1
ATOM 1632 C C . ASP A 1 208 ? -5.366 -5.779 13.391 1.00 93.31 208 ASP A C 1
ATOM 1634 O O . ASP A 1 208 ? -5.656 -6.135 12.244 1.00 93.31 208 ASP A O 1
ATOM 1638 N N . ILE A 1 209 ? -5.647 -4.562 13.862 1.00 95.12 209 ILE A N 1
ATOM 1639 C CA . ILE A 1 209 ? -6.241 -3.478 13.071 1.00 95.12 209 ILE A CA 1
ATOM 1640 C C . ILE A 1 209 ? -5.160 -2.456 12.742 1.00 95.12 209 ILE A C 1
ATOM 1642 O O . ILE A 1 209 ? -4.491 -1.959 13.643 1.00 95.12 209 ILE A O 1
ATOM 1646 N N . SER A 1 210 ? -5.015 -2.116 11.460 1.00 95.94 210 SER A N 1
ATOM 1647 C CA . SER A 1 210 ? -3.996 -1.170 10.981 1.00 95.94 210 SER A CA 1
ATOM 1648 C C . SER A 1 210 ? -4.497 -0.315 9.823 1.00 95.94 210 SER A C 1
ATOM 1650 O O . SER A 1 210 ? -5.479 -0.689 9.181 1.00 95.94 210 SER A O 1
ATOM 1652 N N . ASN A 1 211 ? -3.811 0.785 9.507 1.00 95.44 211 ASN A N 1
ATOM 1653 C CA . ASN A 1 211 ? -4.060 1.542 8.275 1.00 95.44 211 ASN A CA 1
ATOM 1654 C C . ASN A 1 211 ? -3.900 0.642 7.035 1.00 95.44 211 ASN A C 1
ATOM 1656 O O . ASN A 1 211 ? -3.051 -0.262 7.010 1.00 95.44 211 ASN A O 1
ATOM 1660 N N . ALA A 1 212 ? -4.701 0.881 5.994 1.00 90.94 212 ALA A N 1
ATOM 1661 C CA . ALA A 1 212 ? -4.633 0.174 4.708 1.00 90.94 212 ALA A CA 1
ATOM 1662 C C . ALA A 1 212 ? -3.729 0.881 3.678 1.00 90.94 212 ALA A C 1
ATOM 1664 O O . ALA A 1 212 ? -3.058 0.204 2.894 1.00 90.94 212 ALA A O 1
ATOM 1665 N N . ASP A 1 213 ? -3.648 2.212 3.752 1.00 93.00 213 ASP A N 1
ATOM 1666 C CA . ASP A 1 213 ? -2.856 3.067 2.856 1.00 93.00 213 ASP A CA 1
ATOM 1667 C C . ASP A 1 213 ? -1.417 3.246 3.324 1.00 93.00 213 ASP A C 1
ATOM 1669 O O . ASP A 1 213 ? -1.139 3.141 4.520 1.00 93.00 213 ASP A O 1
ATOM 1673 N N . ARG A 1 214 ? -0.505 3.508 2.386 1.00 97.00 214 ARG A N 1
ATOM 1674 C CA . ARG A 1 214 ? 0.929 3.738 2.654 1.00 97.00 214 ARG A CA 1
ATOM 1675 C C . ARG A 1 214 ? 1.489 4.914 1.855 1.00 97.00 214 ARG A C 1
ATOM 1677 O O . ARG A 1 214 ? 2.320 5.652 2.378 1.00 97.00 214 ARG A O 1
ATOM 1684 N N . LEU A 1 215 ? 1.011 5.072 0.620 1.00 98.06 215 LEU A N 1
ATOM 1685 C CA . LEU A 1 215 ? 1.397 6.110 -0.330 1.00 98.06 215 LEU A CA 1
ATOM 1686 C C . LEU A 1 215 ? 0.314 7.198 -0.415 1.00 98.06 215 LEU A C 1
ATOM 1688 O O . LEU A 1 215 ? -0.850 6.937 -0.122 1.00 98.06 215 LEU A O 1
ATOM 1692 N N . GLY A 1 216 ? 0.710 8.425 -0.762 1.00 97.38 216 GLY A N 1
ATOM 1693 C CA . GLY A 1 216 ? -0.179 9.598 -0.825 1.00 97.38 216 GLY A CA 1
ATOM 1694 C C . GLY A 1 216 ? -0.600 10.230 0.513 1.00 97.38 216 GLY A C 1
ATOM 1695 O O . GLY A 1 216 ? -1.186 11.308 0.503 1.00 97.38 216 GLY A O 1
ATOM 1696 N N . PHE A 1 217 ? -0.254 9.620 1.650 1.00 97.12 217 PHE A N 1
ATOM 1697 C CA . PHE A 1 217 ? -0.517 10.135 3.001 1.00 97.12 217 PHE A CA 1
ATOM 1698 C C . PHE A 1 217 ? 0.767 10.169 3.821 1.00 97.12 217 PHE A C 1
ATOM 1700 O O . PHE A 1 217 ? 1.595 9.271 3.673 1.00 97.12 217 PHE A O 1
ATOM 1707 N N . SER A 1 218 ? 0.904 11.147 4.711 1.00 98.12 218 SER A N 1
ATOM 1708 C CA . SER A 1 218 ? 2.028 11.223 5.643 1.00 98.12 218 SER A CA 1
ATOM 1709 C C . SER A 1 218 ? 1.914 10.220 6.790 1.00 98.12 218 SER A C 1
ATOM 1711 O O . SER A 1 218 ? 0.845 9.676 7.081 1.00 98.12 218 SER A O 1
ATOM 1713 N N . GLU A 1 219 ? 3.019 9.985 7.494 1.00 98.31 219 GLU A N 1
ATOM 1714 C CA . GLU A 1 219 ? 3.057 9.101 8.655 1.00 98.31 219 GLU A CA 1
ATOM 1715 C C . GLU A 1 219 ? 2.075 9.565 9.735 1.00 98.31 219 GLU A C 1
ATOM 1717 O O . GLU A 1 219 ? 1.293 8.754 10.233 1.00 98.31 219 GLU A O 1
ATOM 1722 N N . VAL A 1 220 ? 2.052 10.864 10.049 1.00 97.94 220 VAL A N 1
ATOM 1723 C CA . VAL A 1 220 ? 1.082 11.449 10.990 1.00 97.94 220 VAL A CA 1
ATOM 1724 C C . VAL A 1 220 ? -0.358 11.216 10.534 1.00 97.94 220 VAL A C 1
ATOM 1726 O O . VAL A 1 220 ? -1.175 10.781 11.348 1.00 97.94 220 VAL A O 1
ATOM 1729 N N . GLU A 1 221 ? -0.683 11.460 9.260 1.00 97.44 221 GLU A N 1
ATOM 1730 C CA . GLU A 1 221 ? -2.039 11.254 8.728 1.00 97.44 221 GLU A CA 1
ATOM 1731 C C . GLU A 1 221 ? -2.474 9.790 8.881 1.00 97.44 221 GLU A C 1
ATOM 1733 O O . GLU A 1 221 ? -3.578 9.507 9.357 1.00 97.44 221 GLU A O 1
ATOM 1738 N N . LEU A 1 222 ? -1.586 8.848 8.551 1.00 97.50 222 LEU A N 1
ATOM 1739 C CA . LEU A 1 222 ? -1.843 7.415 8.681 1.00 97.50 222 LEU A CA 1
ATOM 1740 C C . LEU A 1 222 ? -2.040 6.989 10.139 1.00 97.50 222 LEU A C 1
ATOM 1742 O O . LEU A 1 222 ? -2.978 6.241 10.432 1.00 97.50 222 LEU A O 1
ATOM 1746 N N . VAL A 1 223 ? -1.206 7.460 11.072 1.00 97.81 223 VAL A N 1
ATOM 1747 C CA . VAL A 1 223 ? -1.386 7.131 12.496 1.00 97.81 223 VAL A CA 1
ATOM 1748 C C . VAL A 1 223 ? -2.652 7.780 13.054 1.00 97.81 223 VAL A C 1
ATOM 1750 O O . VAL A 1 223 ? -3.379 7.124 13.802 1.00 97.81 223 VAL A O 1
ATOM 1753 N N . GLN A 1 224 ? -2.983 9.011 12.654 1.00 97.69 224 GLN A N 1
ATOM 1754 C CA . GLN A 1 224 ? -4.217 9.673 13.081 1.00 97.69 224 GLN A CA 1
ATOM 1755 C C . GLN A 1 224 ? -5.458 8.911 12.596 1.00 97.69 224 GLN A C 1
ATOM 1757 O O . GLN A 1 224 ? -6.387 8.693 13.375 1.00 97.69 224 GLN A O 1
ATOM 1762 N N . MET A 1 225 ? -5.451 8.404 11.356 1.00 96.38 225 MET A N 1
ATOM 1763 C CA . MET A 1 225 ? -6.525 7.540 10.851 1.00 96.38 225 MET A CA 1
ATOM 1764 C C . MET A 1 225 ? -6.733 6.297 11.724 1.00 96.38 225 MET A C 1
ATOM 1766 O O . MET A 1 225 ? -7.881 5.934 11.998 1.00 96.38 225 MET A O 1
ATOM 1770 N N . VAL A 1 226 ? -5.644 5.671 12.189 1.00 97.31 226 VAL A N 1
ATOM 1771 C CA . VAL A 1 226 ? -5.704 4.519 13.103 1.00 97.31 226 VAL A CA 1
ATOM 1772 C C . VAL A 1 226 ? -6.256 4.929 14.461 1.00 97.31 226 VAL A C 1
ATOM 1774 O O . VAL A 1 226 ? -7.170 4.270 14.949 1.00 97.31 226 VAL A O 1
ATOM 1777 N N . VAL A 1 227 ? -5.759 6.016 15.055 1.00 97.25 227 VAL A N 1
ATOM 1778 C CA . VAL A 1 227 ? -6.235 6.507 16.359 1.00 97.25 227 VAL A CA 1
ATOM 1779 C C . VAL A 1 227 ? -7.740 6.780 16.328 1.00 97.25 227 VAL A C 1
ATOM 1781 O O . VAL A 1 227 ?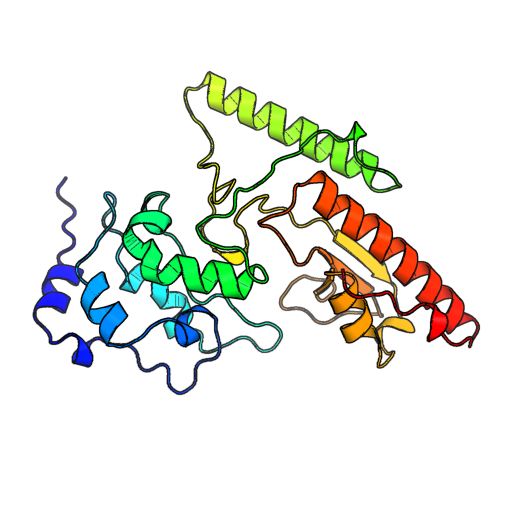 -8.477 6.273 17.179 1.00 97.25 227 VAL A O 1
ATOM 1784 N N . ASP A 1 228 ? -8.205 7.532 15.331 1.00 97.00 228 ASP A N 1
ATOM 1785 C CA . ASP A 1 228 ? -9.612 7.914 15.205 1.00 97.00 228 ASP A CA 1
ATOM 1786 C C . ASP A 1 228 ? -10.500 6.702 14.926 1.00 97.00 228 ASP A C 1
ATOM 1788 O O . ASP A 1 228 ? -11.554 6.531 15.541 1.00 97.00 228 ASP A O 1
ATOM 1792 N N . GLY A 1 229 ? -10.066 5.838 14.004 1.00 97.44 229 GLY A N 1
ATOM 1793 C CA . GLY A 1 229 ? -10.821 4.651 13.634 1.00 97.44 229 GLY A CA 1
ATOM 1794 C C . GLY A 1 229 ? -10.927 3.664 14.792 1.00 97.44 229 GLY A C 1
ATOM 1795 O O . GLY A 1 229 ? -12.021 3.203 15.096 1.00 97.44 229 GLY A O 1
ATOM 1796 N N . VAL A 1 230 ? -9.831 3.398 15.508 1.00 97.06 230 VAL A N 1
ATOM 1797 C CA . VAL A 1 230 ? -9.835 2.518 16.688 1.00 97.06 230 VAL A CA 1
ATOM 1798 C C . VAL A 1 230 ? -10.743 3.068 17.785 1.00 97.06 230 VAL A C 1
ATOM 1800 O O . VAL A 1 230 ? -11.488 2.297 18.388 1.00 97.06 230 VAL A O 1
ATOM 1803 N N . LYS A 1 231 ? -10.746 4.386 18.017 1.00 97.44 231 LYS A N 1
ATOM 1804 C CA . LYS A 1 231 ? -11.660 5.014 18.980 1.00 97.44 231 LYS A CA 1
ATOM 1805 C C . LYS A 1 231 ? -13.129 4.749 18.626 1.00 97.44 231 LYS A C 1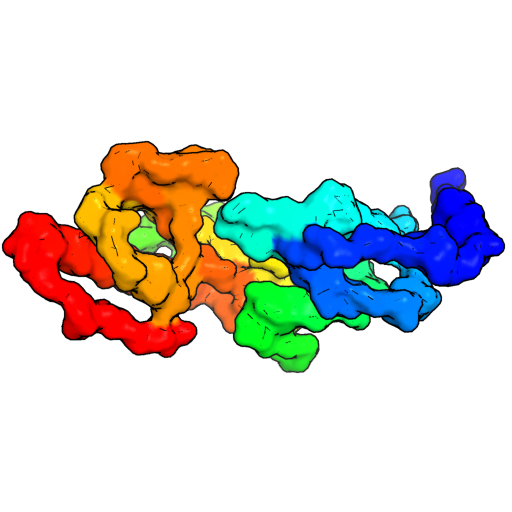
ATOM 1807 O O . LYS A 1 231 ? -13.892 4.367 19.510 1.00 97.44 231 LYS A O 1
ATOM 1812 N N . LEU A 1 232 ? -13.502 4.878 17.350 1.00 98.19 232 LEU A N 1
ATOM 1813 C CA . LEU A 1 232 ? -14.858 4.565 16.884 1.00 98.19 232 LEU A CA 1
ATOM 1814 C C . LEU A 1 232 ? -15.187 3.070 17.016 1.00 98.19 232 LEU A C 1
ATOM 1816 O O . LEU A 1 232 ? -16.285 2.720 17.442 1.00 98.19 232 LEU A O 1
ATOM 1820 N N . LEU A 1 233 ? -14.242 2.179 16.694 1.00 98.25 233 LEU A N 1
ATOM 1821 C CA . LEU A 1 233 ? -14.441 0.732 16.847 1.00 98.25 233 LEU A CA 1
ATOM 1822 C C . LEU A 1 233 ? -14.691 0.343 18.313 1.00 98.25 233 LEU A C 1
ATOM 1824 O O . LEU A 1 233 ? -15.526 -0.519 18.574 1.00 98.25 233 LEU A O 1
ATOM 1828 N N . ILE A 1 234 ? -14.007 0.991 19.265 1.00 98.06 234 ILE A N 1
ATOM 1829 C CA . ILE A 1 234 ? -14.243 0.794 20.705 1.00 98.06 234 ILE A CA 1
ATOM 1830 C C . ILE A 1 234 ? -15.655 1.253 21.089 1.00 98.06 234 ILE A C 1
ATOM 1832 O O . ILE A 1 234 ? -16.347 0.533 21.804 1.00 98.06 234 ILE A O 1
ATOM 1836 N N . GLU A 1 235 ? -16.103 2.413 20.605 1.00 98.38 235 GLU A N 1
ATOM 1837 C CA . GLU A 1 235 ? -17.457 2.915 20.877 1.00 98.38 235 GLU A CA 1
ATOM 1838 C C . GLU A 1 235 ? -18.537 1.975 20.318 1.00 98.38 235 GLU A C 1
ATOM 1840 O O . GLU A 1 235 ? -19.489 1.623 21.018 1.00 98.38 235 GLU A O 1
ATOM 1845 N N . MET A 1 236 ? -18.361 1.507 19.079 1.00 98.56 236 MET A N 1
ATOM 1846 C CA . MET A 1 236 ? -19.252 0.523 18.463 1.00 98.56 236 MET A CA 1
ATOM 1847 C C . MET A 1 236 ? -19.298 -0.788 19.254 1.00 98.56 236 MET A C 1
ATOM 1849 O O . MET A 1 236 ? -20.381 -1.321 19.488 1.00 98.56 236 MET A O 1
ATOM 1853 N N . GLU A 1 237 ? -18.145 -1.307 19.686 1.00 98.50 237 GLU A N 1
ATOM 1854 C CA . GLU A 1 237 ? -18.072 -2.528 20.497 1.00 98.50 237 GLU A CA 1
ATOM 1855 C C . GLU A 1 237 ? -18.822 -2.367 21.827 1.00 98.50 237 GLU A C 1
ATOM 1857 O O . GLU A 1 237 ? -19.607 -3.242 22.190 1.00 98.50 237 GLU A O 1
ATOM 1862 N N . GLN A 1 238 ? -18.648 -1.233 22.515 1.00 98.50 238 GLN A N 1
ATOM 1863 C CA . GLN A 1 238 ? -19.332 -0.935 23.780 1.00 98.50 238 GLN A CA 1
ATOM 1864 C C . GLN A 1 238 ? -20.855 -0.827 23.619 1.00 98.50 238 GLN A C 1
ATOM 1866 O O . GLN A 1 238 ? -21.596 -1.279 24.494 1.00 98.50 238 GLN A O 1
ATOM 1871 N N . ARG A 1 239 ? -21.346 -0.259 22.507 1.00 98.25 239 ARG A N 1
ATOM 1872 C CA . ARG A 1 239 ? -22.789 -0.232 22.209 1.00 98.25 239 ARG A CA 1
ATOM 1873 C C . ARG A 1 239 ? -23.344 -1.630 21.963 1.00 98.25 239 ARG A C 1
ATOM 1875 O O . ARG A 1 239 ? -24.383 -1.979 22.522 1.00 98.25 239 ARG A O 1
ATOM 1882 N N . LEU A 1 240 ? -22.640 -2.442 21.176 1.00 98.25 240 LEU A N 1
ATOM 1883 C CA . LEU A 1 240 ? -23.056 -3.817 20.895 1.00 98.25 240 LEU A CA 1
ATOM 1884 C C . LEU A 1 240 ? -23.045 -4.694 22.155 1.00 98.25 240 LEU A C 1
ATOM 1886 O O . LEU A 1 240 ? -23.948 -5.5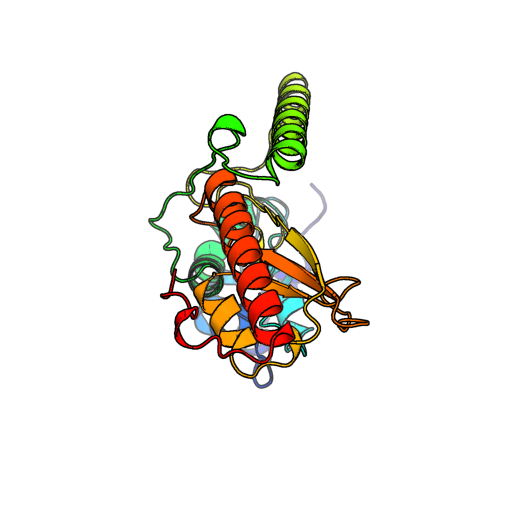11 22.324 1.00 98.25 240 LEU A O 1
ATOM 1890 N N . GLU A 1 241 ? -22.087 -4.493 23.064 1.00 97.69 241 GLU A N 1
ATOM 1891 C CA . GLU A 1 241 ? -22.049 -5.167 24.372 1.00 97.69 241 GLU A CA 1
ATOM 1892 C C . GLU A 1 241 ? -23.296 -4.851 25.223 1.00 97.69 241 GLU A C 1
ATOM 1894 O O . GLU A 1 241 ? -23.785 -5.706 25.960 1.00 97.69 241 GLU A O 1
ATOM 1899 N N . GLN A 1 242 ? -23.869 -3.654 25.068 1.00 97.81 242 GLN A N 1
ATOM 1900 C CA . GLN A 1 242 ? -25.118 -3.235 25.719 1.00 97.81 242 GLN A CA 1
ATOM 1901 C C . GLN A 1 242 ? -26.383 -3.622 24.929 1.00 97.81 242 GLN A C 1
ATOM 1903 O O . GLN A 1 242 ? -27.490 -3.250 25.322 1.00 97.81 242 GLN A O 1
ATOM 1908 N N . GLY A 1 243 ? -26.247 -4.341 23.810 1.00 97.25 243 GLY A N 1
ATOM 1909 C CA . GLY A 1 243 ? -27.360 -4.712 22.932 1.00 97.25 243 GLY A CA 1
ATOM 1910 C C . GLY A 1 243 ? -27.945 -3.549 22.121 1.00 97.25 243 GLY A C 1
ATOM 1911 O O . GLY A 1 243 ? -29.083 -3.638 21.663 1.00 97.25 243 GLY A O 1
ATOM 1912 N N . GLN A 1 244 ? -27.201 -2.452 21.960 1.00 98.19 244 GLN A N 1
ATOM 1913 C CA . GLN A 1 244 ? -27.627 -1.272 21.205 1.00 98.19 244 GLN A CA 1
ATOM 1914 C C . GLN A 1 244 ? -27.192 -1.354 19.737 1.00 98.19 244 GLN A C 1
ATOM 1916 O O . GLN A 1 244 ? -26.166 -1.948 19.403 1.00 98.19 244 GLN A O 1
ATOM 1921 N N . ALA A 1 245 ? -27.968 -0.717 18.859 1.00 97.25 245 ALA A N 1
ATOM 1922 C CA . ALA A 1 245 ? -27.644 -0.599 17.442 1.00 97.25 245 ALA A CA 1
ATOM 1923 C C . ALA A 1 245 ? -26.471 0.373 17.194 1.00 97.25 245 ALA A C 1
ATOM 1925 O O . ALA A 1 245 ? -26.214 1.283 17.988 1.00 97.25 245 ALA A O 1
ATOM 1926 N N . ILE A 1 246 ? -25.774 0.179 16.069 1.00 98.25 246 ILE A N 1
ATOM 1927 C CA . ILE A 1 246 ? -24.609 0.984 15.649 1.00 98.25 246 ILE A CA 1
ATOM 1928 C C . ILE A 1 246 ? -24.802 1.653 14.280 1.00 98.25 246 ILE A C 1
ATOM 1930 O O . ILE A 1 246 ? -23.843 2.159 13.699 1.00 98.25 246 ILE A O 1
ATOM 1934 N N . ASP A 1 247 ? -26.015 1.620 13.722 1.00 96.88 247 ASP A N 1
ATOM 1935 C CA . ASP A 1 247 ? -26.319 2.141 12.384 1.00 96.88 247 ASP A CA 1
ATOM 1936 C C . ASP A 1 247 ? -25.979 3.627 12.229 1.00 96.88 247 ASP A C 1
ATOM 1938 O O . ASP A 1 247 ? -25.487 4.040 11.180 1.00 96.88 247 ASP A O 1
ATOM 1942 N N . ASP A 1 248 ? -26.193 4.405 13.288 1.00 96.94 248 ASP A N 1
ATOM 1943 C CA . ASP A 1 248 ? -25.885 5.832 13.378 1.00 96.94 248 ASP A CA 1
ATOM 1944 C C . ASP A 1 248 ? -24.385 6.123 13.540 1.00 96.94 248 ASP A C 1
ATOM 1946 O O . ASP A 1 248 ? -23.954 7.249 13.305 1.00 96.94 248 ASP A O 1
ATOM 1950 N N . LEU A 1 249 ? -23.586 5.116 13.908 1.00 97.06 249 LEU A N 1
ATOM 1951 C CA . LEU A 1 249 ? -22.134 5.230 14.061 1.00 97.06 249 LEU A CA 1
ATOM 1952 C C . LEU A 1 249 ? -21.358 4.839 12.800 1.00 97.06 249 LEU A C 1
ATOM 1954 O O . LEU A 1 249 ? -20.136 4.994 12.769 1.00 97.06 249 LEU A O 1
ATOM 1958 N N . VAL A 1 250 ? -22.017 4.301 11.767 1.00 96.19 250 VAL A N 1
ATOM 1959 C CA . VAL A 1 250 ? -21.331 3.911 10.528 1.00 96.19 250 VAL A CA 1
ATOM 1960 C C . VAL A 1 250 ? -20.739 5.170 9.876 1.00 96.19 250 VAL A C 1
ATOM 1962 O O . VAL A 1 250 ? -21.495 6.058 9.478 1.00 96.19 250 VAL A O 1
ATOM 1965 N N . PRO A 1 251 ? -19.403 5.269 9.737 1.00 95.69 251 PRO A N 1
ATOM 1966 C CA . PRO A 1 251 ? -18.768 6.505 9.298 1.00 95.69 251 PRO A CA 1
ATOM 1967 C C . PRO A 1 251 ? -19.062 6.792 7.820 1.00 95.69 251 PRO A C 1
ATOM 1969 O O . PRO A 1 251 ? -19.474 5.908 7.063 1.00 95.69 251 PRO A O 1
ATOM 1972 N N . ALA A 1 252 ? -18.829 8.030 7.383 1.00 94.38 252 ALA A N 1
ATOM 1973 C CA . ALA A 1 252 ? -18.713 8.338 5.959 1.00 94.38 252 ALA A CA 1
ATOM 1974 C C . ALA A 1 252 ? -17.439 7.696 5.374 1.00 94.38 252 ALA A C 1
ATOM 1976 O O . ALA A 1 252 ? -16.521 7.345 6.117 1.00 94.38 252 ALA A O 1
ATOM 1977 N N . GLN A 1 253 ? -17.382 7.531 4.051 1.00 92.12 253 GLN A N 1
ATOM 1978 C CA . GLN A 1 253 ? -16.163 7.070 3.384 1.00 92.12 253 GLN A CA 1
ATOM 1979 C C . GLN A 1 253 ? -15.068 8.134 3.534 1.00 92.12 253 GLN A C 1
ATOM 1981 O O . GLN A 1 253 ? -15.281 9.278 3.130 1.00 92.12 253 GLN A O 1
ATOM 1986 N N . LYS A 1 254 ? -13.931 7.746 4.121 1.00 80.44 254 LYS A N 1
ATOM 1987 C CA . LYS A 1 254 ? -12.693 8.534 4.117 1.00 80.44 254 LYS A CA 1
ATOM 1988 C C . LYS A 1 254 ? -11.927 8.381 2.806 1.00 80.44 254 LYS A C 1
ATOM 1990 O O . LYS A 1 254 ? -11.966 7.277 2.204 1.00 80.44 254 LYS A O 1
#

Foldseek 3Di:
DPDDLVVLVVVVVDDLVVVDADLVLAFALLSVQDDSVLSNVFSNDADPVGHGPCQFQVQRRVDRADPFDHHHRGWDPDLCSCVSSVSRLQSSLCVQQVRQHQPDWADADLDLVLADDDCSVVSVCVSVVVVVVQVVCVVVVHHFSADGRFGGDDTGSQCTRQNDKDWDWDAQPQLLPDPCNVVLCQQLQKDWDAPVDNPDHPDNRIITITHRHRTPDYPNRRNNSRRVSVVLSVVCSVCVVVVHDCPVSRDGRD

Radius of gyration: 21.17 Å; chains: 1; bounding box: 59×35×55 Å

InterPro domains:
  IPR000749 ATP:guanido phosphotransferase [PTHR11547] (116-251)
  IPR014746 Glutamine synthetase/guanido kinase, catalytic domain [SSF55931] (39-253)
  IPR022413 ATP:guanido phosphotransferase, N-terminal [PF02807] (24-94)
  IPR022413 ATP:guanido phosphotransferase, N-terminal [PS51509] (11-98)
  IPR022414 ATP:guanido phosphotransferase, catalytic domain [PF00217] (117-239)
  IPR022414 ATP:guanido phosphotransferase, catalytic domain [PS51510] (117-240)
  IPR022415 ATP:guanido phosphotransferase active site [PS00112] (156-162)
  IPR036802 ATP:guanido phosphotransferase, N-terminal domain superfamily [G3DSA:1.10.135.10] (1-102)

pLDDT: mean 94.32, std 7.96, range [43.84, 98.88]

Secondary structure (DSSP, 8-state):
-----HHHHHHTTS-HHHHS---TT--BHHHHH--HHHHHHHTT-B-TT--BHHHHHHHHHH----SSS-B-----SSSTHHHHTHHHHHHHHHHHTTS--TT--------GGG--STTHHHHHHHHHHHHHHHHHHHTTT----EETTTEE--SSGGG-BT----EEEEE-TTGGGSTTHHHHHHHTTEEEEBTTBTTS--BTTEEEEEES--SSS-HHHHHHHHHHHHHHHHHHHHHHHTT---GGGPPPP-